Protein AF-A0AAX3THX4-F1 (afdb_monomer)

pLDDT: mean 86.9, std 13.66, range [32.72, 98.38]

Structure (mmCIF, N/CA/C/O backbone):
data_AF-A0AAX3THX4-F1
#
_entry.id   AF-A0AAX3THX4-F1
#
loop_
_atom_site.group_PDB
_atom_site.id
_atom_site.type_symbol
_atom_site.label_atom_id
_atom_site.label_alt_id
_atom_site.label_comp_id
_atom_site.label_asym_id
_atom_site.label_entity_id
_atom_site.label_seq_id
_atom_site.pdbx_PDB_ins_code
_atom_site.Cartn_x
_atom_site.Cartn_y
_atom_site.Cartn_z
_atom_site.occupancy
_atom_site.B_iso_or_equiv
_atom_site.auth_seq_id
_atom_site.auth_comp_id
_atom_site.auth_asym_id
_atom_site.auth_atom_id
_atom_site.pdbx_PDB_model_num
ATOM 1 N N . MET A 1 1 ? -9.900 -9.008 3.687 1.00 95.25 1 MET A N 1
ATOM 2 C CA . MET A 1 1 ? -10.212 -7.744 4.383 1.00 95.25 1 MET A CA 1
ATOM 3 C C . MET A 1 1 ? -9.344 -6.648 3.800 1.00 95.25 1 MET A C 1
ATOM 5 O O . MET A 1 1 ? -8.194 -6.940 3.471 1.00 95.25 1 MET A O 1
ATOM 9 N N . LEU A 1 2 ? -9.888 -5.446 3.638 1.00 97.75 2 LEU A N 1
ATOM 10 C CA . LEU A 1 2 ? -9.215 -4.313 3.006 1.00 97.75 2 LEU A CA 1
ATOM 11 C C . LEU A 1 2 ? -9.415 -3.045 3.842 1.00 97.75 2 LEU A C 1
ATOM 13 O O . LEU A 1 2 ? -10.519 -2.805 4.324 1.00 97.75 2 LEU A O 1
ATOM 17 N N . VAL A 1 3 ? -8.349 -2.263 3.978 1.00 98.31 3 VAL A N 1
ATOM 18 C CA . VAL A 1 3 ? -8.349 -0.885 4.478 1.00 98.31 3 VAL A CA 1
ATOM 19 C C . VAL A 1 3 ? -7.595 -0.033 3.463 1.00 98.31 3 VAL A C 1
ATOM 21 O O . VAL A 1 3 ? -6.537 -0.450 2.983 1.00 98.31 3 VAL A O 1
ATOM 24 N N . VAL A 1 4 ? -8.138 1.134 3.129 1.00 98.38 4 VAL A N 1
ATOM 25 C CA . VAL A 1 4 ? -7.636 1.988 2.047 1.00 98.38 4 VAL A CA 1
ATOM 26 C C . VAL A 1 4 ? -7.264 3.365 2.565 1.00 98.38 4 VAL A C 1
ATOM 28 O O . VAL A 1 4 ? -8.021 3.996 3.299 1.00 98.38 4 VAL A O 1
ATOM 31 N N . SER A 1 5 ? -6.095 3.823 2.138 1.00 98.00 5 SER A N 1
ATOM 32 C CA . SER A 1 5 ? -5.580 5.172 2.301 1.00 98.00 5 SER A CA 1
ATOM 33 C C . SER A 1 5 ? -5.464 5.815 0.924 1.00 98.00 5 SER A C 1
ATOM 35 O O . SER A 1 5 ? -4.683 5.348 0.089 1.00 98.00 5 SER A O 1
ATOM 37 N N . GLU A 1 6 ? -6.230 6.871 0.680 1.00 96.19 6 GLU A N 1
ATOM 38 C CA . GLU A 1 6 ? -6.230 7.570 -0.600 1.00 96.19 6 GLU A CA 1
ATOM 39 C C . GLU A 1 6 ? -6.222 9.087 -0.326 1.00 96.19 6 GLU A C 1
ATOM 41 O O . GLU A 1 6 ? -7.127 9.642 0.290 1.00 96.19 6 GLU A O 1
ATOM 46 N N . ILE A 1 7 ? -5.121 9.754 -0.680 1.00 95.38 7 ILE A N 1
ATOM 47 C CA . ILE A 1 7 ? -4.855 11.154 -0.309 1.00 95.38 7 ILE A CA 1
ATOM 48 C C . ILE A 1 7 ? -5.344 12.158 -1.367 1.00 95.38 7 ILE A C 1
ATOM 50 O O . ILE A 1 7 ? -5.611 13.308 -1.015 1.00 95.38 7 ILE A O 1
ATOM 54 N N . LYS A 1 8 ? -5.472 11.759 -2.640 1.00 91.88 8 LYS A N 1
ATOM 55 C CA . LYS A 1 8 ? -5.811 12.651 -3.769 1.00 91.88 8 LYS A CA 1
ATOM 56 C C . LYS A 1 8 ? -7.320 12.817 -3.986 1.00 91.88 8 LYS A C 1
ATOM 58 O O . LYS A 1 8 ? -7.736 13.811 -4.564 1.00 91.88 8 LYS A O 1
ATOM 63 N N . GLN A 1 9 ? -8.121 11.915 -3.438 1.00 89.25 9 GLN A N 1
ATOM 64 C CA . GLN A 1 9 ? -9.584 11.817 -3.492 1.00 89.25 9 GLN A CA 1
ATOM 65 C C . GLN A 1 9 ? -10.142 11.563 -4.893 1.00 89.25 9 GLN A C 1
ATOM 67 O O . GLN A 1 9 ? -11.142 12.159 -5.280 1.00 89.25 9 GLN A O 1
ATOM 72 N N . GLU A 1 10 ? -9.501 10.676 -5.656 1.00 88.12 10 GLU A N 1
ATOM 73 C CA . GLU A 1 10 ? -9.858 10.432 -7.062 1.00 88.12 10 GLU A CA 1
ATOM 74 C C . GLU A 1 10 ? -10.422 9.019 -7.287 1.00 88.12 10 GLU A C 1
ATOM 76 O O . GLU A 1 10 ? -11.544 8.867 -7.769 1.00 88.12 10 GLU A O 1
ATOM 81 N N . ASP A 1 11 ? -9.684 7.978 -6.889 1.00 87.75 11 ASP A N 1
ATOM 82 C CA . ASP A 1 11 ? -9.959 6.600 -7.332 1.00 87.75 11 ASP A CA 1
ATOM 83 C C . ASP A 1 11 ? -10.951 5.815 -6.450 1.00 87.75 11 ASP A C 1
ATOM 85 O O . ASP A 1 11 ? -11.475 4.785 -6.873 1.00 87.75 11 ASP A O 1
ATOM 89 N N . TRP A 1 12 ? -11.221 6.278 -5.224 1.00 94.75 12 TRP A N 1
ATOM 90 C CA . TRP A 1 12 ? -11.967 5.515 -4.205 1.00 94.75 12 TRP A CA 1
ATOM 91 C C . TRP A 1 12 ? -13.286 6.161 -3.753 1.00 94.75 12 TRP A C 1
ATOM 93 O O . TRP A 1 12 ? -13.906 5.685 -2.800 1.00 94.75 12 TRP A O 1
ATOM 103 N N . LEU A 1 13 ? -13.743 7.208 -4.448 1.00 92.50 13 LEU A N 1
ATOM 104 C CA . LEU A 1 13 ? -14.951 7.971 -4.096 1.00 92.50 13 LEU A CA 1
ATOM 105 C C . LEU A 1 13 ? -16.218 7.109 -4.028 1.00 92.50 13 LEU A C 1
ATOM 107 O O . LEU A 1 13 ? -17.053 7.304 -3.155 1.00 92.50 13 LEU A O 1
ATOM 111 N N . GLU A 1 14 ? -16.349 6.095 -4.887 1.00 93.62 14 GLU A N 1
ATOM 112 C CA . GLU A 1 14 ? -17.513 5.193 -4.872 1.00 93.62 14 GLU A CA 1
ATOM 113 C C . GLU A 1 14 ? -17.648 4.364 -3.577 1.00 93.62 14 GLU A C 1
ATOM 115 O O . GLU A 1 14 ? -18.674 3.720 -3.348 1.00 93.62 14 GLU A O 1
ATOM 120 N N . PHE A 1 15 ? -16.602 4.348 -2.745 1.00 95.50 15 PHE A N 1
ATOM 121 C CA . PHE A 1 15 ? -16.548 3.639 -1.473 1.00 95.50 15 PHE A CA 1
ATOM 122 C C . PHE A 1 15 ? -16.423 4.591 -0.276 1.00 95.50 15 PHE A C 1
ATOM 124 O O . PHE A 1 15 ? -16.075 4.122 0.807 1.00 95.50 15 PHE A O 1
ATOM 131 N N . GLU A 1 16 ? -16.690 5.891 -0.437 1.00 94.19 16 GLU A N 1
ATOM 132 C CA . GLU A 1 16 ? -16.520 6.890 0.631 1.00 94.19 16 GLU A CA 1
ATOM 133 C C . GLU A 1 16 ? -17.358 6.600 1.889 1.00 94.19 16 GLU A C 1
ATOM 135 O O . GLU A 1 16 ? -16.926 6.897 3.000 1.00 94.19 16 GLU A O 1
ATOM 140 N N . ASP A 1 17 ? -18.502 5.926 1.731 1.00 93.88 17 ASP A N 1
ATOM 141 C CA . ASP A 1 17 ? -19.364 5.492 2.839 1.00 93.88 17 ASP A CA 1
ATOM 142 C C . ASP A 1 17 ? -18.766 4.338 3.667 1.00 93.88 17 ASP A C 1
ATOM 144 O O . ASP A 1 17 ? -19.274 3.984 4.736 1.00 93.88 17 ASP A O 1
ATOM 148 N N . SER A 1 18 ? -17.711 3.684 3.174 1.00 95.88 18 SER A N 1
ATOM 149 C CA . SER A 1 18 ? -17.065 2.585 3.885 1.00 95.88 18 SER A CA 1
ATOM 150 C C . SER A 1 18 ? -16.231 3.124 5.051 1.00 95.88 18 SER A C 1
ATOM 152 O O . SER A 1 18 ? -15.303 3.899 4.825 1.00 95.88 18 SER A O 1
ATOM 154 N N . PRO A 1 19 ? -16.404 2.608 6.284 1.00 95.50 19 PRO A N 1
ATOM 155 C CA . PRO A 1 19 ? -15.576 3.010 7.427 1.00 95.50 19 PRO A CA 1
ATOM 156 C C . PRO A 1 19 ? -14.101 2.591 7.286 1.00 95.50 19 PRO A C 1
ATOM 158 O O . PRO A 1 19 ? -13.266 2.954 8.110 1.00 95.50 19 PRO A O 1
ATOM 161 N N . ASN A 1 20 ? -13.785 1.802 6.256 1.00 97.44 20 ASN A N 1
ATOM 162 C CA . ASN A 1 20 ? -12.455 1.275 5.971 1.00 97.44 20 ASN A CA 1
ATOM 163 C C . ASN A 1 20 ? -11.767 1.993 4.796 1.00 97.44 20 ASN A C 1
ATOM 165 O O . ASN A 1 20 ? -10.692 1.560 4.376 1.00 97.44 20 ASN A O 1
ATOM 169 N N . VAL A 1 21 ? -12.377 3.052 4.252 1.00 97.88 21 VAL A N 1
ATOM 170 C CA . VAL A 1 21 ? -11.804 3.903 3.201 1.00 97.88 21 VAL A CA 1
ATOM 171 C C . VAL A 1 21 ? -11.562 5.291 3.780 1.00 97.88 21 VAL A C 1
ATOM 173 O O . VAL A 1 21 ? -12.478 5.946 4.263 1.00 97.88 21 VAL A O 1
ATOM 176 N N . PHE A 1 22 ? -10.308 5.732 3.755 1.00 97.94 22 PHE A N 1
ATOM 177 C CA . PHE A 1 22 ? -9.898 7.006 4.330 1.00 97.94 22 PHE A CA 1
ATOM 178 C C . PHE A 1 22 ? -9.392 7.933 3.236 1.00 97.94 22 PHE A C 1
ATOM 180 O O . PHE A 1 22 ? -8.339 7.685 2.645 1.00 97.94 22 PHE A O 1
ATOM 187 N N . LEU A 1 23 ? -10.150 9.005 3.013 1.00 97.06 23 LEU A N 1
ATOM 188 C CA . LEU A 1 23 ? -9.938 9.957 1.932 1.00 97.06 23 LEU A CA 1
ATOM 189 C C . LEU A 1 23 ? -9.260 11.245 2.424 1.00 97.06 23 LEU A C 1
ATOM 191 O O . LEU A 1 23 ? -9.517 11.733 3.533 1.00 97.06 23 LEU A O 1
ATOM 195 N N . GLY A 1 24 ? -8.397 11.817 1.587 1.00 96.06 24 GLY A N 1
ATOM 196 C CA . GLY A 1 24 ? -7.823 13.144 1.788 1.00 96.06 24 GLY A CA 1
ATOM 197 C C . GLY A 1 24 ? -7.025 13.272 3.080 1.00 96.06 24 GLY A C 1
ATOM 198 O O . GLY A 1 24 ? -6.225 12.410 3.436 1.00 96.06 24 GLY A O 1
ATOM 199 N N . TRP A 1 25 ? -7.273 14.343 3.837 1.00 94.62 25 TRP A N 1
ATOM 200 C CA . TRP A 1 25 ? -6.576 14.605 5.103 1.00 94.62 25 TRP A CA 1
ATOM 201 C C . TRP A 1 25 ? -6.737 13.474 6.133 1.00 94.62 25 TRP A C 1
ATOM 203 O O . TRP A 1 25 ? -5.910 13.352 7.038 1.00 94.62 25 TRP A O 1
ATOM 213 N N . GLN A 1 26 ? -7.758 12.619 5.997 1.00 96.25 26 GLN A N 1
ATOM 214 C CA . GLN A 1 26 ? -7.975 11.460 6.864 1.00 96.25 26 GLN A CA 1
ATOM 215 C C . GLN A 1 26 ? -7.200 10.213 6.433 1.00 96.25 26 GLN A C 1
ATOM 217 O O . GLN A 1 26 ? -7.152 9.261 7.207 1.00 96.25 26 GLN A O 1
ATOM 222 N N . ALA A 1 27 ? -6.560 10.203 5.262 1.00 97.56 27 ALA A N 1
ATOM 223 C CA . ALA A 1 27 ? -5.886 9.033 4.695 1.00 97.56 27 ALA A CA 1
ATOM 224 C C . ALA A 1 27 ? -4.879 8.372 5.657 1.00 97.56 27 ALA A C 1
ATOM 226 O O . ALA A 1 27 ? -4.720 7.151 5.654 1.00 97.56 27 ALA A O 1
ATOM 227 N N . HIS A 1 28 ? -4.248 9.142 6.550 1.00 97.12 28 HIS A N 1
ATOM 228 C CA . HIS A 1 28 ? -3.338 8.617 7.573 1.00 97.12 28 HIS A CA 1
ATOM 229 C C . HIS A 1 28 ? -4.014 7.674 8.587 1.00 97.12 28 HIS A C 1
ATOM 231 O O . HIS A 1 28 ? -3.349 6.785 9.123 1.00 97.12 28 HIS A O 1
ATOM 237 N N . LYS A 1 29 ? -5.323 7.812 8.834 1.00 98.00 29 LYS A N 1
ATOM 238 C CA . LYS A 1 29 ? -6.079 6.967 9.774 1.00 98.00 29 LYS A CA 1
ATOM 239 C C . LYS A 1 29 ? -6.117 5.498 9.349 1.00 98.00 29 LYS A C 1
ATOM 241 O O . LYS A 1 29 ? -6.172 4.626 10.208 1.00 98.00 29 LYS A O 1
ATOM 246 N N . ALA A 1 30 ? -5.989 5.202 8.055 1.00 98.31 30 ALA A N 1
ATOM 247 C CA . ALA A 1 30 ? -5.841 3.835 7.553 1.00 98.31 30 ALA A CA 1
ATOM 248 C C . ALA A 1 30 ? -4.628 3.108 8.170 1.00 98.31 30 ALA A C 1
ATOM 250 O O . ALA A 1 30 ? -4.699 1.919 8.502 1.00 98.31 30 ALA A O 1
ATOM 251 N N . ILE A 1 31 ? -3.516 3.833 8.359 1.00 98.25 31 ILE A N 1
ATOM 252 C CA . ILE A 1 31 ? -2.299 3.318 9.002 1.00 98.25 31 ILE A CA 1
ATOM 253 C C . ILE A 1 31 ? -2.558 3.093 10.492 1.00 98.25 31 ILE A C 1
ATOM 255 O O . ILE A 1 31 ? -2.184 2.045 11.014 1.00 98.25 31 ILE A O 1
ATOM 259 N N . GLU A 1 32 ? -3.217 4.038 11.167 1.00 98.19 32 GLU A N 1
ATOM 260 C CA . GLU A 1 32 ? -3.556 3.917 12.591 1.00 98.19 32 GLU A CA 1
ATOM 261 C C . GLU A 1 32 ? -4.468 2.711 12.850 1.00 98.19 32 GLU A C 1
ATOM 263 O O . GLU A 1 32 ? -4.154 1.870 13.690 1.00 98.19 32 GLU A O 1
ATOM 268 N N . LEU A 1 33 ? -5.537 2.568 12.064 1.00 97.81 33 LEU A N 1
ATOM 269 C CA . LEU A 1 33 ? -6.486 1.458 12.141 1.00 97.81 33 LEU A CA 1
ATOM 270 C C . LEU A 1 33 ? -5.791 0.104 11.952 1.00 97.81 33 LEU A C 1
ATOM 272 O O . LEU A 1 33 ? -5.958 -0.821 12.749 1.00 97.81 33 LEU A O 1
ATOM 276 N N . THR A 1 34 ? -4.951 0.003 10.920 1.00 98.06 34 THR A N 1
ATOM 277 C CA . THR A 1 34 ? -4.197 -1.222 10.623 1.00 98.06 34 THR A CA 1
ATOM 278 C C . THR A 1 34 ? -3.183 -1.538 11.721 1.00 98.06 34 THR A C 1
ATOM 280 O O . THR A 1 34 ? -3.011 -2.701 12.095 1.00 98.06 34 THR A O 1
ATOM 283 N N . TYR A 1 35 ? -2.508 -0.519 12.256 1.00 97.81 35 TYR A N 1
ATOM 284 C CA . TYR A 1 35 ? -1.563 -0.677 13.357 1.00 97.81 35 TYR A CA 1
ATOM 285 C C . TYR A 1 35 ? -2.268 -1.164 14.626 1.00 97.81 35 TYR A C 1
ATOM 287 O O . TYR A 1 35 ? -1.789 -2.096 15.271 1.00 97.81 35 TYR A O 1
ATOM 295 N N . ASN A 1 36 ? -3.430 -0.604 14.956 1.00 96.12 36 ASN A N 1
ATOM 296 C CA . ASN A 1 36 ? -4.210 -1.023 16.117 1.00 96.12 36 ASN A CA 1
ATOM 297 C C . ASN A 1 36 ? -4.669 -2.483 15.984 1.00 96.12 36 ASN A C 1
ATOM 299 O O . ASN A 1 36 ? -4.500 -3.261 16.921 1.00 96.12 36 ASN A O 1
ATOM 303 N N . GLU A 1 37 ? -5.132 -2.912 14.805 1.00 95.62 37 GLU A N 1
ATOM 304 C CA . GLU A 1 37 ? -5.434 -4.331 14.546 1.00 95.62 37 GLU A CA 1
ATOM 305 C C . GLU A 1 37 ? -4.190 -5.222 14.692 1.00 95.62 37 GLU A C 1
ATOM 307 O O . GLU A 1 37 ? -4.275 -6.344 15.198 1.00 95.62 37 GLU A O 1
ATOM 312 N N . MET A 1 38 ? -3.018 -4.743 14.270 1.00 95.62 38 MET A N 1
ATOM 313 C CA . MET A 1 38 ? -1.757 -5.467 14.435 1.00 95.62 38 MET A CA 1
ATOM 314 C C . MET A 1 38 ? -1.410 -5.684 15.913 1.00 95.62 38 MET A C 1
ATOM 316 O O . MET A 1 38 ? -1.031 -6.798 16.289 1.00 95.62 38 MET A O 1
ATOM 320 N N . MET A 1 39 ? -1.554 -4.647 16.741 1.00 95.50 39 MET A N 1
ATOM 321 C CA . MET A 1 39 ? -1.332 -4.722 18.189 1.00 95.50 39 MET A CA 1
ATOM 322 C C . MET A 1 39 ? -2.374 -5.626 18.852 1.00 95.50 39 MET A C 1
ATOM 324 O O . MET A 1 39 ? -2.017 -6.536 19.599 1.00 95.50 39 MET A O 1
ATOM 328 N N . TYR A 1 40 ? -3.642 -5.503 18.463 1.00 93.81 40 TYR A N 1
ATOM 329 C CA . TYR A 1 40 ? -4.709 -6.366 18.960 1.00 93.81 40 TYR A CA 1
ATOM 330 C C . TYR A 1 40 ? -4.448 -7.852 18.663 1.00 93.81 40 TYR A C 1
ATOM 332 O O . TYR A 1 40 ? -4.586 -8.699 19.541 1.00 93.81 40 TYR A O 1
ATOM 340 N N . ARG A 1 41 ? -3.981 -8.203 17.455 1.00 93.94 41 ARG A N 1
ATOM 341 C CA . ARG A 1 41 ? -3.579 -9.587 17.106 1.00 93.94 41 ARG A CA 1
ATOM 342 C C . ARG A 1 41 ? -2.340 -10.082 17.853 1.00 93.94 41 ARG A C 1
ATOM 344 O O . ARG A 1 41 ? -2.109 -11.294 17.911 1.00 93.94 41 ARG A O 1
ATOM 351 N N . GLN A 1 42 ? -1.495 -9.170 18.329 1.00 92.12 42 GLN A N 1
ATOM 352 C CA . GLN A 1 42 ? -0.323 -9.502 19.134 1.00 92.12 42 GLN A CA 1
ATOM 353 C C . GLN A 1 42 ? -0.727 -9.856 20.565 1.00 92.12 42 GLN A C 1
ATOM 355 O O . GLN A 1 42 ? -0.243 -10.855 21.097 1.00 92.12 42 GLN A O 1
ATOM 360 N N . GLU A 1 43 ? -1.605 -9.056 21.158 1.00 92.94 43 GLU A N 1
ATOM 361 C CA . GLU A 1 43 ? -2.091 -9.233 22.528 1.00 92.94 43 GLU A CA 1
ATOM 362 C C . GLU A 1 43 ? -3.099 -10.383 22.617 1.00 92.94 43 GLU A C 1
ATOM 364 O O . GLU A 1 43 ? -3.024 -11.226 23.512 1.00 92.94 43 GLU A O 1
ATOM 369 N N . ASN A 1 44 ? -3.989 -10.489 21.631 1.00 90.62 44 ASN A N 1
ATOM 370 C CA . ASN A 1 44 ? -5.019 -11.510 21.577 1.00 90.62 44 ASN A CA 1
ATOM 371 C C . ASN A 1 44 ? -4.621 -12.675 20.655 1.00 90.62 44 ASN A C 1
ATOM 373 O O . ASN A 1 44 ? -4.895 -12.683 19.451 1.00 90.62 44 ASN A O 1
ATOM 377 N N . LYS A 1 45 ? -4.023 -13.718 21.240 1.00 85.19 45 LYS A N 1
ATOM 378 C CA . LYS A 1 45 ? -3.616 -14.934 20.510 1.00 85.19 45 LYS A CA 1
ATOM 379 C C . LYS A 1 45 ? -4.788 -15.756 19.955 1.00 85.19 45 LYS A C 1
ATOM 381 O O . LYS A 1 45 ? -4.558 -16.565 19.058 1.00 85.19 45 LYS A O 1
ATOM 386 N N . THR A 1 46 ? -6.013 -15.572 20.454 1.00 86.62 46 THR A N 1
ATOM 387 C CA . THR A 1 46 ? -7.206 -16.294 19.970 1.00 86.62 46 THR A CA 1
ATOM 388 C C . THR A 1 46 ? -7.913 -15.557 18.831 1.00 86.62 46 THR A C 1
ATOM 390 O O . THR A 1 46 ? -8.746 -16.145 18.136 1.00 86.62 46 THR A O 1
ATOM 393 N N . ARG A 1 47 ? -7.550 -14.291 18.568 1.00 85.25 47 ARG A N 1
ATOM 394 C CA . ARG A 1 47 ? -8.059 -13.528 17.425 1.00 85.25 47 ARG A CA 1
ATOM 395 C C . ARG A 1 47 ? -7.696 -14.237 16.121 1.00 85.25 47 ARG A C 1
ATOM 397 O O . ARG A 1 47 ? -6.526 -14.373 15.760 1.00 85.25 47 ARG A O 1
ATOM 404 N N . LYS A 1 48 ? -8.724 -14.642 15.367 1.00 82.75 48 LYS A N 1
ATOM 405 C CA . LYS A 1 48 ? -8.560 -15.219 14.029 1.00 82.75 48 LYS A CA 1
ATOM 406 C C . LYS A 1 48 ? -7.773 -14.259 13.133 1.00 82.75 48 LYS A C 1
ATOM 408 O O . LYS A 1 48 ? -8.203 -13.136 12.874 1.00 82.75 48 LYS A O 1
ATOM 413 N N . ARG A 1 49 ? -6.644 -14.733 12.606 1.00 86.25 49 ARG A N 1
ATOM 414 C CA . ARG A 1 49 ? -5.764 -13.973 11.707 1.00 86.25 49 ARG A CA 1
ATOM 415 C C . ARG A 1 49 ? -6.244 -14.054 10.261 1.00 86.25 49 ARG A C 1
ATOM 417 O O . ARG A 1 49 ? -5.600 -14.647 9.401 1.00 86.25 49 ARG A O 1
ATOM 424 N N . THR A 1 50 ? -7.409 -13.474 9.991 1.00 90.56 50 THR A N 1
ATOM 425 C CA . THR A 1 50 ? -7.874 -13.301 8.610 1.00 90.56 50 THR A CA 1
ATOM 426 C C . THR A 1 50 ? -6.964 -12.284 7.900 1.00 90.56 50 THR A C 1
ATOM 428 O O . THR A 1 50 ? -6.682 -11.231 8.484 1.00 90.56 50 THR A O 1
ATOM 431 N N . PRO A 1 51 ? -6.511 -12.549 6.658 1.00 95.62 51 PRO A N 1
ATOM 432 C CA . PRO A 1 51 ? -5.683 -11.611 5.908 1.00 95.62 51 PRO A CA 1
ATOM 433 C C . PRO A 1 51 ? -6.314 -10.219 5.800 1.00 95.62 51 PRO A C 1
ATOM 435 O O . PRO A 1 51 ? -7.431 -10.067 5.285 1.00 95.62 51 PRO A O 1
ATOM 438 N N . LEU A 1 52 ? -5.582 -9.219 6.292 1.00 97.38 52 LEU A N 1
ATOM 439 C CA . LEU A 1 52 ? -5.890 -7.799 6.147 1.00 97.38 52 LEU A CA 1
ATOM 440 C C . LEU A 1 52 ? -4.872 -7.164 5.203 1.00 97.38 52 LEU A C 1
ATOM 442 O O . LEU A 1 52 ? -3.669 -7.342 5.392 1.00 97.38 52 LEU A O 1
ATOM 446 N N . ILE A 1 53 ? -5.363 -6.441 4.204 1.00 98.06 53 ILE A N 1
ATOM 447 C CA . ILE A 1 53 ? -4.546 -5.671 3.272 1.00 98.06 53 ILE A CA 1
ATOM 448 C C . ILE A 1 53 ? -4.727 -4.192 3.604 1.00 98.06 53 ILE A C 1
ATOM 450 O O . ILE A 1 53 ? -5.855 -3.706 3.605 1.00 98.06 53 ILE A O 1
ATOM 454 N N . LEU A 1 54 ? -3.621 -3.504 3.873 1.00 98.38 54 LEU A N 1
ATOM 455 C CA . LEU A 1 54 ? -3.540 -2.049 3.873 1.00 98.38 54 LEU A CA 1
ATOM 456 C C . LEU A 1 54 ? -3.072 -1.598 2.491 1.00 98.38 54 LEU A C 1
ATOM 458 O O . LEU A 1 54 ? -1.943 -1.896 2.096 1.00 98.38 54 LEU A O 1
ATOM 462 N N . LEU A 1 55 ? -3.937 -0.898 1.769 1.00 97.94 55 LEU A N 1
ATOM 463 C CA . LEU A 1 55 ? -3.612 -0.251 0.504 1.00 97.94 55 LEU A CA 1
ATOM 464 C C . LEU A 1 55 ? -3.364 1.238 0.744 1.00 97.94 55 LEU A C 1
ATOM 466 O O . LEU A 1 55 ? -4.189 1.900 1.369 1.00 97.94 55 LEU A O 1
ATOM 470 N N . ILE A 1 56 ? -2.241 1.753 0.249 1.00 96.31 56 ILE A N 1
ATOM 471 C CA . ILE A 1 56 ? -1.932 3.186 0.241 1.00 96.31 56 ILE A CA 1
ATOM 472 C C . ILE A 1 56 ? -1.672 3.602 -1.205 1.00 96.31 56 ILE A C 1
ATOM 474 O O . ILE A 1 56 ? -0.641 3.221 -1.756 1.00 96.31 56 ILE A O 1
ATOM 478 N N . GLU A 1 57 ? -2.602 4.351 -1.802 1.00 94.19 57 GLU A N 1
ATOM 479 C CA . GLU A 1 57 ? -2.588 4.711 -3.236 1.00 94.19 57 GLU A CA 1
ATOM 480 C C . GLU A 1 57 ? -1.472 5.694 -3.612 1.00 94.19 57 GLU A C 1
ATOM 4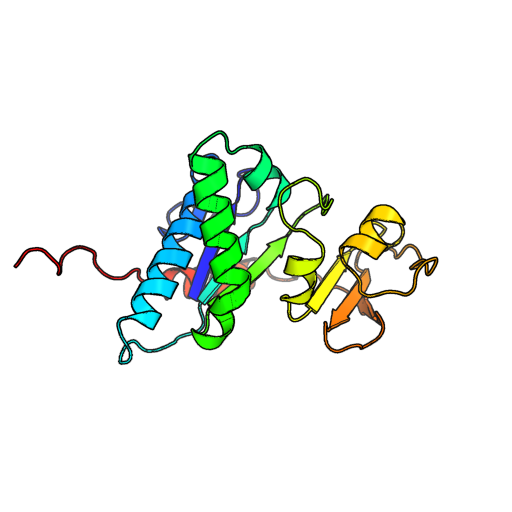82 O O . GLU A 1 57 ? -0.917 5.647 -4.706 1.00 94.19 57 GLU A O 1
ATOM 487 N N . GLU A 1 58 ? -1.090 6.581 -2.695 1.00 91.62 58 GLU A N 1
ATOM 488 C CA . GLU A 1 58 ? 0.065 7.450 -2.904 1.00 91.62 58 GLU A CA 1
ATOM 489 C C . GLU A 1 58 ? 0.775 7.710 -1.576 1.00 91.62 58 GLU A C 1
ATOM 491 O O . GLU A 1 58 ? 0.470 8.653 -0.838 1.00 91.62 58 GLU A O 1
ATOM 496 N N . VAL A 1 59 ? 1.727 6.834 -1.248 1.00 90.69 59 VAL A N 1
ATOM 497 C CA . VAL A 1 59 ? 2.421 6.884 0.045 1.00 90.69 59 VAL A CA 1
ATOM 498 C C . VAL A 1 59 ? 3.334 8.103 0.177 1.00 90.69 59 VAL A C 1
ATOM 500 O O . VAL A 1 59 ? 3.408 8.677 1.262 1.00 90.69 59 VAL A O 1
ATOM 503 N N . THR A 1 60 ? 3.983 8.543 -0.904 1.00 87.06 60 THR A N 1
ATOM 504 C CA . THR A 1 60 ? 4.910 9.685 -0.870 1.00 87.06 60 THR A CA 1
ATOM 505 C C . THR A 1 60 ? 4.162 10.983 -0.573 1.00 87.06 60 THR A C 1
ATOM 507 O O . THR A 1 60 ? 4.526 11.711 0.349 1.00 87.06 60 THR A O 1
ATOM 510 N N . VAL A 1 61 ? 3.049 11.239 -1.271 1.00 89.94 61 VAL A N 1
ATOM 511 C CA . VAL A 1 61 ? 2.218 12.430 -1.016 1.00 89.94 61 VAL A CA 1
ATOM 512 C C . VAL A 1 61 ? 1.619 12.388 0.389 1.00 89.94 61 VAL A C 1
ATOM 514 O O . VAL A 1 61 ? 1.652 13.403 1.082 1.00 89.94 61 VAL A O 1
ATOM 517 N N . LEU A 1 62 ? 1.154 11.222 0.852 1.00 92.75 62 LEU A N 1
ATOM 518 C CA . LEU A 1 62 ? 0.656 11.067 2.220 1.00 92.75 62 LEU A CA 1
ATOM 519 C C . LEU A 1 62 ? 1.726 11.394 3.273 1.00 92.75 62 LEU A C 1
ATOM 521 O O . LEU A 1 62 ? 1.442 12.091 4.242 1.00 92.75 62 LEU A O 1
ATOM 525 N N . MET A 1 63 ? 2.955 10.889 3.127 1.00 91.06 63 MET A N 1
ATOM 526 C CA . MET A 1 63 ? 4.021 11.161 4.103 1.00 91.06 63 MET A CA 1
ATOM 527 C C . MET A 1 63 ? 4.461 12.628 4.086 1.00 91.06 63 MET A C 1
ATOM 529 O O . MET A 1 63 ? 4.820 13.177 5.134 1.00 91.06 63 MET A O 1
ATOM 533 N N . SER A 1 64 ? 4.429 13.262 2.916 1.00 89.25 64 SER A N 1
ATOM 534 C CA . SER A 1 64 ? 4.790 14.669 2.738 1.00 89.25 64 SER A CA 1
ATOM 535 C C . SER A 1 64 ? 3.704 15.633 3.210 1.00 89.25 64 SER A C 1
ATOM 537 O O . SER A 1 64 ? 4.040 16.732 3.639 1.00 89.25 64 SER A O 1
ATOM 539 N N . SER A 1 65 ? 2.432 15.222 3.227 1.00 91.56 65 SER A N 1
ATOM 540 C CA . SER A 1 65 ? 1.330 16.034 3.763 1.00 91.56 65 SER A CA 1
ATOM 541 C C . SER A 1 65 ? 1.253 16.048 5.295 1.00 91.56 65 SER A C 1
ATOM 543 O O . SER A 1 65 ? 0.431 16.763 5.861 1.00 91.56 65 SER A O 1
ATOM 545 N N . LEU A 1 66 ? 2.039 15.212 5.981 1.00 92.81 66 LEU A N 1
ATOM 546 C CA . LEU A 1 66 ? 2.060 15.121 7.441 1.00 92.81 66 LEU A CA 1
ATOM 547 C C . LEU A 1 66 ? 3.185 15.974 8.025 1.00 92.81 66 LEU A C 1
ATOM 549 O O . LEU A 1 66 ? 4.297 16.000 7.503 1.00 92.81 66 LEU A O 1
ATOM 553 N N . GLU A 1 67 ? 2.938 16.571 9.192 1.00 92.31 67 GLU A N 1
ATOM 554 C CA . GLU A 1 67 ? 3.902 17.449 9.859 1.00 92.31 67 GLU A CA 1
ATOM 555 C C . GLU A 1 67 ? 4.151 17.065 11.328 1.00 92.31 67 GLU A C 1
ATOM 557 O O . GLU A 1 67 ? 3.377 16.350 11.978 1.00 92.31 67 GLU A O 1
ATOM 562 N N . GLY A 1 68 ? 5.286 17.527 11.858 1.00 93.38 68 GLY A N 1
ATOM 563 C CA . GLY A 1 68 ? 5.632 17.459 13.278 1.00 93.38 68 GLY A CA 1
ATOM 564 C C . GLY A 1 68 ? 5.488 16.074 13.926 1.00 93.38 68 GLY A C 1
ATOM 565 O O . GLY A 1 68 ? 5.971 15.049 13.429 1.00 93.38 68 GLY A O 1
ATOM 566 N N . LYS A 1 69 ? 4.828 16.048 15.093 1.00 94.06 69 LYS A N 1
ATOM 567 C CA . LYS A 1 69 ? 4.628 14.822 15.887 1.00 94.06 69 LYS A CA 1
ATOM 568 C C . LYS A 1 69 ? 3.759 13.790 15.163 1.00 94.06 69 LYS A C 1
ATOM 570 O O . LYS A 1 69 ? 3.987 12.594 15.343 1.00 94.06 69 LYS A O 1
ATOM 575 N N . GLN A 1 70 ? 2.804 14.230 14.341 1.00 93.44 70 GLN A N 1
ATOM 576 C CA . GLN A 1 70 ? 1.920 13.332 13.599 1.00 93.44 70 GLN A CA 1
ATOM 577 C C . GLN A 1 70 ? 2.708 12.549 12.549 1.00 93.44 70 GLN A C 1
ATOM 579 O O . GLN A 1 70 ? 2.636 11.321 12.547 1.00 93.44 70 GLN A O 1
ATOM 584 N N . LYS A 1 71 ? 3.554 13.220 11.751 1.00 92.69 71 LYS A N 1
ATOM 585 C CA . LYS A 1 71 ? 4.451 12.553 10.789 1.00 92.69 71 LYS A CA 1
ATOM 586 C C . LYS A 1 71 ? 5.287 11.468 11.464 1.00 92.69 71 LYS A C 1
ATOM 588 O O . LYS A 1 71 ? 5.281 10.314 11.043 1.00 92.69 71 LYS A O 1
ATOM 593 N N . SER A 1 72 ? 5.924 11.815 12.583 1.00 92.19 72 SER A N 1
ATOM 594 C CA . SER A 1 72 ? 6.769 10.887 13.345 1.00 92.19 72 SER A CA 1
ATOM 595 C C . SER A 1 72 ? 5.994 9.677 13.884 1.00 92.19 72 SER A C 1
ATOM 597 O O . SER A 1 72 ? 6.511 8.559 13.885 1.00 92.19 72 SER A O 1
ATOM 599 N N . LYS A 1 73 ? 4.758 9.882 14.356 1.00 95.75 73 LYS A N 1
ATOM 600 C CA . LYS A 1 73 ? 3.870 8.813 14.838 1.00 95.75 73 LYS A CA 1
ATOM 601 C C . LYS A 1 73 ? 3.491 7.866 13.698 1.00 95.75 73 LYS A C 1
ATOM 603 O O . LYS A 1 73 ? 3.698 6.659 13.817 1.00 95.75 73 LYS A O 1
ATOM 608 N N . ILE A 1 74 ? 2.989 8.412 12.592 1.00 96.12 74 ILE A N 1
ATOM 609 C CA . ILE A 1 74 ? 2.504 7.635 11.447 1.00 96.12 74 ILE A CA 1
ATOM 610 C C . ILE A 1 74 ? 3.644 6.859 10.777 1.00 96.12 74 ILE A C 1
ATOM 612 O O . ILE A 1 74 ? 3.487 5.670 10.504 1.00 96.12 74 ILE A O 1
ATOM 616 N N . GLN A 1 75 ? 4.823 7.465 10.612 1.00 93.00 75 GLN A N 1
ATOM 617 C CA . GLN A 1 75 ? 6.002 6.772 10.079 1.00 93.00 75 GLN A CA 1
ATOM 618 C C . GLN A 1 75 ? 6.424 5.585 10.956 1.00 93.00 75 GLN A C 1
ATOM 620 O O . GLN A 1 75 ? 6.727 4.510 10.438 1.00 93.00 75 GLN A O 1
ATOM 625 N N . LYS A 1 76 ? 6.403 5.734 12.289 1.00 93.81 76 LYS A N 1
ATOM 626 C CA . LYS A 1 76 ? 6.698 4.625 13.215 1.00 93.81 76 LYS A CA 1
ATOM 627 C C . LYS A 1 76 ? 5.671 3.496 13.101 1.00 93.81 76 LYS A C 1
ATOM 629 O O . LYS A 1 76 ? 6.061 2.328 13.084 1.00 93.81 76 LYS A O 1
ATOM 634 N N . MET A 1 77 ? 4.385 3.831 13.000 1.00 97.00 77 MET A N 1
ATOM 635 C CA . MET A 1 77 ? 3.310 2.847 12.834 1.00 97.00 77 MET A CA 1
ATOM 636 C C . MET A 1 77 ? 3.451 2.080 11.516 1.00 97.00 77 MET A C 1
ATOM 638 O O . MET A 1 77 ? 3.484 0.848 11.530 1.00 97.00 77 MET A O 1
ATOM 642 N N . LEU A 1 78 ? 3.629 2.790 10.397 1.00 95.56 78 LEU A N 1
ATOM 643 C CA . LEU A 1 78 ? 3.825 2.182 9.080 1.00 95.56 78 LEU A CA 1
ATOM 644 C C . LEU A 1 78 ? 5.070 1.289 9.052 1.00 95.56 78 LEU A C 1
ATOM 646 O O . LEU A 1 78 ? 5.000 0.145 8.603 1.00 95.56 78 LEU A O 1
ATOM 650 N N . LYS A 1 79 ? 6.190 1.760 9.613 1.00 93.44 79 LYS A N 1
ATOM 651 C CA . LYS A 1 79 ? 7.418 0.966 9.750 1.00 93.44 79 LYS A CA 1
ATOM 652 C C . LYS A 1 79 ? 7.177 -0.338 10.516 1.00 93.44 79 LYS A C 1
ATOM 654 O O . LYS A 1 79 ? 7.658 -1.389 10.101 1.00 93.44 79 LYS A O 1
ATOM 659 N N . SER A 1 80 ? 6.418 -0.290 11.610 1.00 95.19 80 SER A N 1
ATOM 660 C CA . SER A 1 80 ? 6.085 -1.480 12.402 1.00 95.19 80 SER A CA 1
ATOM 661 C C . SER A 1 80 ? 5.211 -2.478 11.628 1.00 95.19 80 SER A C 1
ATOM 663 O O . SER A 1 80 ? 5.456 -3.688 11.687 1.00 95.19 80 SER A O 1
ATOM 665 N N . ILE A 1 81 ? 4.243 -1.977 10.846 1.00 96.44 81 ILE A N 1
ATOM 666 C CA . ILE A 1 81 ? 3.409 -2.796 9.950 1.00 96.44 81 ILE A CA 1
ATOM 667 C C . ILE A 1 81 ? 4.276 -3.498 8.903 1.00 96.44 81 ILE A C 1
ATOM 669 O O . ILE A 1 81 ? 4.159 -4.711 8.737 1.00 96.44 81 ILE A O 1
ATOM 673 N N . ILE A 1 82 ? 5.173 -2.767 8.236 1.00 94.12 82 ILE A N 1
ATOM 674 C CA . ILE A 1 82 ? 6.068 -3.322 7.209 1.00 94.12 82 ILE A CA 1
ATOM 675 C C . ILE A 1 82 ? 6.957 -4.426 7.800 1.00 94.12 82 ILE A C 1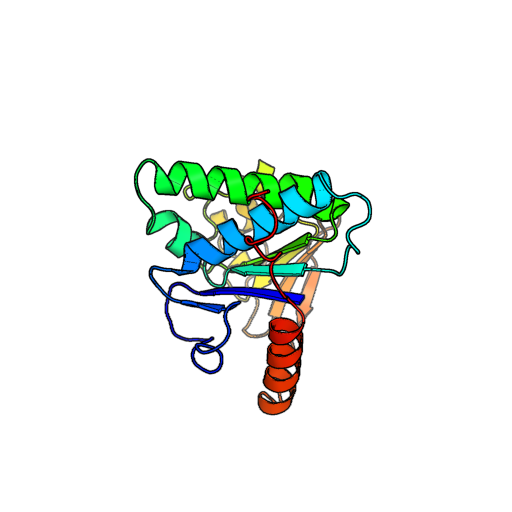
ATOM 677 O O . ILE A 1 82 ? 7.042 -5.517 7.244 1.00 94.12 82 ILE A O 1
ATOM 681 N N . LEU A 1 83 ? 7.577 -4.174 8.956 1.00 93.00 83 LEU A N 1
ATOM 682 C CA . LEU A 1 83 ? 8.533 -5.103 9.568 1.00 93.00 83 LEU A CA 1
ATOM 683 C C . LEU A 1 83 ? 7.884 -6.349 10.178 1.00 93.00 83 LEU A C 1
ATOM 685 O O . LEU A 1 83 ? 8.516 -7.400 10.260 1.00 93.00 83 LEU A O 1
ATOM 689 N N . SER A 1 84 ? 6.651 -6.241 10.678 1.00 93.44 84 SER A N 1
ATOM 690 C CA . SER A 1 84 ? 6.094 -7.267 11.567 1.00 93.44 84 SER A CA 1
ATOM 691 C C . SER A 1 84 ? 4.662 -7.700 11.239 1.00 93.44 84 SER A C 1
ATOM 693 O O . SER A 1 84 ? 4.152 -8.651 11.842 1.00 93.44 84 SER A O 1
ATOM 695 N N . GLY A 1 85 ? 4.019 -7.075 10.251 1.00 95.00 85 GLY A N 1
ATOM 696 C CA . GLY A 1 85 ? 2.641 -7.368 9.856 1.00 95.00 85 GLY A CA 1
ATOM 697 C C . GLY A 1 85 ? 2.453 -8.792 9.333 1.00 95.00 85 GLY A C 1
ATOM 698 O O . GLY A 1 85 ? 1.452 -9.440 9.653 1.00 95.00 85 GLY A O 1
ATOM 699 N N . ARG A 1 86 ? 3.446 -9.340 8.617 1.00 93.25 86 ARG A N 1
ATOM 700 C CA . ARG A 1 86 ? 3.361 -10.674 7.993 1.00 93.25 86 ARG A CA 1
ATOM 701 C C . ARG A 1 86 ? 3.035 -11.784 8.994 1.00 93.25 86 ARG A C 1
ATOM 703 O O . ARG A 1 86 ? 2.151 -12.597 8.731 1.00 93.25 86 ARG A O 1
ATOM 710 N N . SER A 1 87 ? 3.701 -11.817 10.151 1.00 92.25 87 SER A N 1
ATOM 711 C CA . SER A 1 87 ? 3.458 -12.844 11.183 1.00 92.25 87 SER A CA 1
ATOM 712 C C . SER A 1 87 ? 2.052 -12.756 11.790 1.00 92.25 87 SER A C 1
ATOM 714 O O . SER A 1 87 ? 1.559 -13.716 12.385 1.00 92.25 87 SER A O 1
ATOM 716 N N . ARG A 1 88 ? 1.380 -11.618 11.598 1.00 93.75 88 ARG A N 1
ATOM 717 C CA . ARG A 1 88 ? 0.023 -11.318 12.060 1.00 93.75 88 ARG A CA 1
ATOM 718 C C . ARG A 1 88 ? -0.997 -11.343 10.919 1.00 93.75 88 ARG A C 1
ATOM 720 O O . ARG A 1 88 ? -2.130 -10.931 11.135 1.00 93.75 88 ARG A O 1
ATOM 727 N N . SER A 1 89 ? -0.636 -11.838 9.731 1.00 95.62 89 SER A N 1
ATOM 728 C CA . SER A 1 89 ? -1.495 -11.868 8.532 1.00 95.62 89 SER A CA 1
ATOM 729 C C . SER A 1 89 ? -2.001 -10.481 8.116 1.00 95.62 89 SER A C 1
ATOM 731 O O . SER A 1 89 ? -3.169 -10.315 7.751 1.00 95.62 89 SER A O 1
ATOM 733 N N . ILE A 1 90 ? -1.122 -9.484 8.211 1.00 97.00 90 ILE A N 1
ATOM 734 C CA . ILE A 1 90 ? -1.320 -8.128 7.700 1.00 97.00 90 ILE A CA 1
ATOM 735 C C . ILE A 1 90 ? -0.312 -7.901 6.575 1.00 97.00 90 ILE A C 1
ATOM 737 O O . ILE A 1 90 ? 0.876 -8.191 6.730 1.00 97.00 90 ILE A O 1
ATOM 741 N N . PHE A 1 91 ? -0.798 -7.396 5.449 1.00 96.56 91 PHE A N 1
ATOM 742 C CA . PHE A 1 91 ? -0.025 -7.153 4.237 1.00 96.56 91 PHE A CA 1
ATOM 743 C C . PHE A 1 91 ? -0.212 -5.703 3.804 1.00 96.56 91 PHE A C 1
ATOM 745 O O . PHE A 1 91 ? -1.289 -5.140 3.991 1.00 9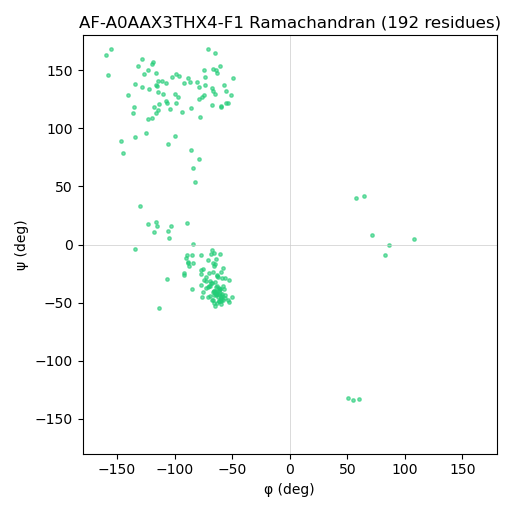6.56 91 PHE A O 1
ATOM 752 N N . CYS A 1 92 ? 0.820 -5.103 3.220 1.00 94.94 92 CYS A N 1
ATOM 753 C CA . CYS A 1 92 ? 0.754 -3.751 2.679 1.00 94.94 92 CYS A CA 1
ATOM 754 C C . CYS A 1 92 ? 0.933 -3.769 1.159 1.00 94.94 92 CYS A C 1
ATOM 756 O O . CYS A 1 92 ? 1.747 -4.522 0.625 1.00 94.94 92 CYS A O 1
ATOM 758 N N . CYS A 1 93 ? 0.162 -2.929 0.478 1.00 95.44 93 CYS A N 1
ATOM 759 C CA . CYS A 1 93 ? 0.346 -2.570 -0.917 1.00 95.44 93 CYS A CA 1
ATOM 760 C C . CYS A 1 93 ? 0.567 -1.060 -0.951 1.00 95.44 93 CYS A C 1
ATOM 762 O O . CYS A 1 93 ? -0.340 -0.296 -0.625 1.00 95.44 93 CYS A O 1
ATOM 764 N N . LEU A 1 94 ? 1.800 -0.649 -1.245 1.00 93.12 94 LEU A N 1
ATOM 765 C CA . LEU A 1 94 ? 2.173 0.757 -1.304 1.00 93.12 94 LEU A CA 1
ATOM 766 C C . LEU A 1 94 ? 2.344 1.149 -2.763 1.00 93.12 94 LEU A C 1
ATOM 768 O O . LEU A 1 94 ? 3.163 0.562 -3.473 1.00 93.12 94 LEU A O 1
ATOM 772 N N . VAL A 1 95 ? 1.569 2.134 -3.185 1.00 91.12 95 VAL A N 1
ATOM 773 C CA . VAL A 1 95 ? 1.612 2.705 -4.522 1.00 91.12 95 VAL A CA 1
ATOM 774 C C . VAL A 1 95 ? 2.244 4.090 -4.417 1.00 91.12 95 VAL A C 1
ATOM 776 O O . VAL A 1 95 ? 2.037 4.825 -3.447 1.00 91.12 95 VAL A O 1
ATOM 779 N N . SER A 1 96 ? 3.102 4.409 -5.383 1.00 86.50 96 SER A N 1
ATOM 780 C CA . SER A 1 96 ? 3.644 5.751 -5.543 1.00 86.50 96 SER A CA 1
ATOM 781 C C . SER A 1 96 ? 4.132 5.991 -6.960 1.00 86.50 96 SER A C 1
ATOM 783 O O . SER A 1 96 ? 4.675 5.093 -7.611 1.00 86.50 96 SER A O 1
ATOM 785 N N . GLN A 1 97 ? 3.977 7.232 -7.410 1.00 80.00 97 GLN A N 1
ATOM 786 C CA . GLN A 1 97 ? 4.558 7.733 -8.652 1.00 80.00 97 GLN A CA 1
ATOM 787 C C . GLN A 1 97 ? 6.009 8.208 -8.48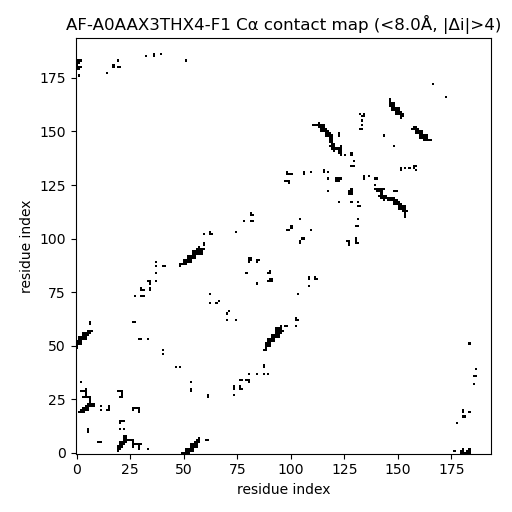6 1.00 80.00 97 GLN A C 1
ATOM 789 O O . GLN A 1 97 ? 6.713 8.355 -9.487 1.00 80.00 97 GLN A O 1
ATOM 794 N N . ASP A 1 98 ? 6.470 8.423 -7.251 1.00 71.50 98 ASP A N 1
ATOM 795 C CA . ASP A 1 98 ? 7.823 8.895 -6.961 1.00 71.50 98 ASP A CA 1
ATOM 796 C C . ASP A 1 98 ? 8.357 8.266 -5.666 1.00 71.50 98 ASP A C 1
ATOM 798 O O . ASP A 1 98 ? 8.344 8.849 -4.581 1.00 71.50 98 ASP A O 1
ATOM 802 N N . LEU A 1 99 ? 8.807 7.013 -5.776 1.00 65.56 99 LEU A N 1
ATOM 803 C CA . LEU A 1 99 ? 9.494 6.303 -4.695 1.00 65.56 99 LEU A CA 1
ATOM 804 C C . LEU A 1 99 ? 10.958 6.761 -4.626 1.00 65.56 99 LEU A C 1
ATOM 806 O O . LEU A 1 99 ? 11.892 6.048 -5.014 1.00 65.56 99 LEU A O 1
ATOM 810 N N . LEU A 1 100 ? 11.153 7.981 -4.129 1.00 56.81 100 LEU A N 1
ATOM 811 C CA . LEU A 1 100 ? 12.454 8.475 -3.696 1.00 56.81 100 LEU A CA 1
ATOM 812 C C . LEU A 1 100 ? 12.633 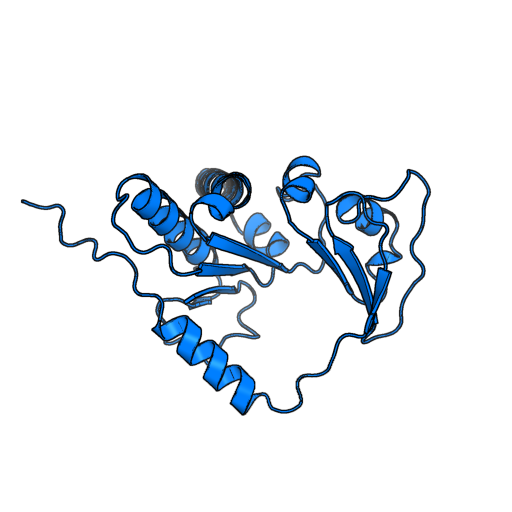8.191 -2.203 1.00 56.81 100 LEU A C 1
ATOM 814 O O . LEU A 1 100 ? 11.730 8.379 -1.392 1.00 56.81 100 LEU A O 1
ATOM 818 N N . ALA A 1 101 ? 13.841 7.771 -1.824 1.00 53.44 101 ALA A N 1
ATOM 819 C CA . ALA A 1 101 ? 14.196 7.413 -0.448 1.00 53.44 101 ALA A CA 1
ATOM 820 C C . ALA A 1 101 ? 14.035 8.561 0.578 1.00 53.44 101 ALA A C 1
ATOM 822 O O . ALA A 1 101 ? 14.189 8.333 1.777 1.00 53.44 101 ALA A O 1
ATOM 823 N N . GLN A 1 102 ? 13.755 9.791 0.129 1.00 53.56 102 GLN A N 1
ATOM 824 C CA . GLN A 1 102 ? 13.711 10.982 0.979 1.00 53.56 102 GLN A CA 1
ATOM 825 C C . GLN A 1 102 ? 12.447 11.071 1.854 1.00 53.56 102 GLN A C 1
ATOM 827 O O . GLN A 1 102 ? 12.506 11.686 2.916 1.00 53.56 102 GLN A O 1
ATOM 832 N N . ASP A 1 103 ? 11.358 10.377 1.500 1.00 54.50 103 ASP A N 1
ATOM 833 C CA . ASP A 1 103 ? 10.053 10.546 2.168 1.00 54.50 103 ASP A CA 1
ATOM 834 C C . ASP A 1 103 ? 9.671 9.427 3.157 1.00 54.50 103 ASP A C 1
ATOM 836 O O . ASP A 1 103 ? 8.537 9.345 3.634 1.00 54.50 103 ASP A O 1
ATOM 840 N N . GLY A 1 104 ? 10.641 8.603 3.569 1.00 52.41 104 GLY A N 1
ATOM 841 C CA . GLY A 1 104 ? 10.497 7.708 4.728 1.00 52.41 104 GLY A CA 1
ATOM 842 C C . GLY A 1 104 ? 10.351 6.2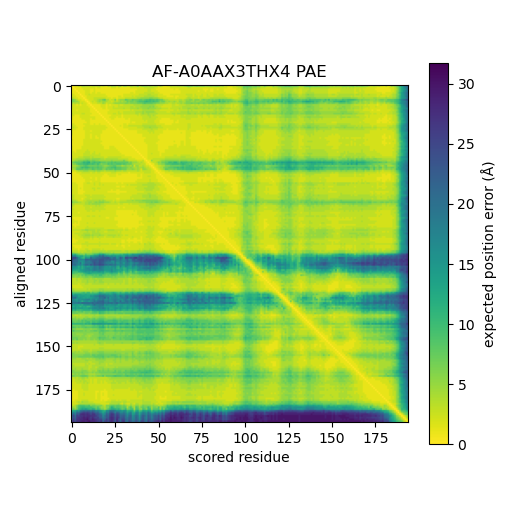16 4.424 1.00 52.41 104 GLY A C 1
ATOM 843 O O . GLY A 1 104 ? 10.200 5.431 5.361 1.00 52.41 104 GLY A O 1
ATOM 844 N N . ILE A 1 105 ? 10.458 5.806 3.158 1.00 61.06 105 ILE A N 1
ATOM 845 C CA . ILE A 1 105 ? 10.711 4.410 2.772 1.00 61.06 105 ILE A CA 1
ATOM 846 C C . ILE A 1 105 ? 12.168 4.332 2.318 1.00 61.06 105 ILE A C 1
ATOM 848 O O . ILE A 1 105 ? 12.490 4.522 1.148 1.00 61.06 105 ILE A O 1
ATOM 852 N N . ASP A 1 106 ? 13.067 4.123 3.275 1.00 64.56 106 ASP A N 1
ATOM 853 C CA . ASP A 1 106 ? 14.476 3.899 2.967 1.00 64.56 106 ASP A CA 1
ATOM 854 C C . ASP A 1 106 ? 14.695 2.515 2.319 1.00 64.56 106 ASP A C 1
ATOM 856 O O . ASP A 1 106 ? 13.826 1.634 2.312 1.00 64.56 106 ASP A O 1
ATOM 860 N N . THR A 1 107 ? 15.894 2.294 1.781 1.00 62.78 107 THR A N 1
ATOM 861 C CA . THR A 1 107 ? 16.284 1.026 1.145 1.00 62.78 107 THR A CA 1
ATOM 862 C C . THR A 1 107 ? 16.194 -0.171 2.103 1.00 62.78 107 THR A C 1
ATOM 864 O O . THR A 1 107 ? 16.023 -1.308 1.665 1.00 62.78 107 THR A O 1
ATOM 867 N N . ASN A 1 108 ? 16.272 0.058 3.420 1.00 68.56 108 ASN A N 1
ATOM 868 C CA . ASN A 1 108 ? 16.135 -1.004 4.417 1.00 68.56 108 ASN A CA 1
ATOM 869 C C . ASN A 1 108 ? 14.683 -1.474 4.539 1.00 68.56 108 ASN A C 1
ATOM 871 O O . ASN A 1 108 ? 14.443 -2.675 4.691 1.00 68.56 108 ASN A O 1
ATOM 875 N N . LEU A 1 109 ? 13.716 -0.558 4.438 1.00 75.69 109 LEU A N 1
ATOM 876 C CA . LEU A 1 109 ? 12.294 -0.892 4.401 1.00 75.69 109 LEU A CA 1
ATOM 877 C C . LEU A 1 109 ? 11.892 -1.566 3.091 1.00 75.69 109 LEU A C 1
ATOM 879 O O . LEU A 1 109 ? 11.109 -2.513 3.134 1.00 75.69 109 LEU A O 1
ATOM 883 N N . ARG A 1 110 ? 12.476 -1.165 1.955 1.00 79.00 110 ARG A N 1
ATOM 884 C CA . ARG A 1 110 ? 12.295 -1.848 0.658 1.00 79.00 110 ARG A CA 1
ATOM 885 C C . ARG A 1 110 ? 12.533 -3.359 0.768 1.00 79.00 110 ARG A C 1
ATOM 887 O O . ARG A 1 110 ? 11.729 -4.146 0.282 1.00 79.00 110 ARG A O 1
ATOM 894 N N . ASN A 1 111 ? 13.598 -3.770 1.456 1.00 82.00 111 ASN A N 1
ATOM 895 C CA . ASN A 1 111 ? 13.965 -5.186 1.605 1.00 82.00 111 ASN A CA 1
ATOM 896 C C . ASN A 1 111 ? 12.984 -6.009 2.459 1.00 82.00 111 ASN A C 1
ATOM 898 O O . ASN A 1 111 ? 13.116 -7.226 2.535 1.00 82.00 111 ASN A O 1
ATOM 902 N N . GLN A 1 112 ? 12.015 -5.368 3.115 1.00 88.00 112 GLN A N 1
ATOM 903 C CA . GLN A 1 112 ? 10.971 -6.050 3.885 1.00 88.00 112 GLN A CA 1
ATOM 904 C C . GLN A 1 112 ? 9.749 -6.405 3.029 1.00 88.00 112 GLN A C 1
ATOM 906 O O . GLN A 1 112 ? 8.913 -7.210 3.448 1.00 88.00 112 GLN A O 1
ATOM 911 N N . PHE A 1 113 ? 9.625 -5.822 1.833 1.00 89.25 113 PHE A N 1
ATOM 912 C CA . PHE A 1 113 ? 8.568 -6.177 0.894 1.00 89.25 113 PHE A CA 1
ATOM 913 C C . PHE A 1 113 ? 8.853 -7.536 0.269 1.00 89.25 113 PHE A C 1
ATOM 915 O O . PHE A 1 113 ? 9.994 -7.871 -0.014 1.00 89.25 113 PHE A O 1
ATOM 922 N N . GLY A 1 114 ? 7.803 -8.322 0.018 1.00 91.44 114 GLY A N 1
ATOM 923 C CA . GLY A 1 114 ? 7.952 -9.605 -0.676 1.00 91.44 114 GLY A CA 1
ATOM 924 C C . GLY A 1 114 ? 8.237 -9.449 -2.171 1.00 91.44 114 GLY A C 1
ATOM 925 O O . GLY A 1 114 ? 8.876 -10.313 -2.765 1.00 91.44 114 GLY A O 1
ATOM 926 N N . ALA A 1 115 ? 7.772 -8.355 -2.777 1.00 93.31 115 ALA A N 1
ATOM 927 C CA . ALA A 1 115 ? 7.970 -8.061 -4.187 1.00 93.31 115 ALA A CA 1
ATOM 928 C C . ALA A 1 115 ? 7.774 -6.571 -4.488 1.00 93.31 115 ALA A C 1
ATOM 930 O O . ALA A 1 115 ? 7.144 -5.853 -3.709 1.00 93.31 115 ALA A O 1
ATOM 931 N N . VAL A 1 116 ? 8.261 -6.140 -5.651 1.00 90.94 116 VAL A N 1
ATOM 932 C CA . VAL A 1 116 ? 8.063 -4.795 -6.209 1.00 90.94 116 VAL A CA 1
ATOM 933 C C . VAL A 1 116 ? 7.621 -4.870 -7.665 1.00 90.94 116 VAL A C 1
ATOM 935 O O . VAL A 1 116 ? 7.935 -5.824 -8.382 1.00 90.94 116 VAL A O 1
ATOM 938 N N . LEU A 1 117 ? 6.906 -3.837 -8.104 1.00 90.94 117 LEU A N 1
ATOM 939 C CA . LEU A 1 117 ? 6.456 -3.665 -9.479 1.00 90.94 117 LEU A CA 1
ATOM 940 C C . LEU A 1 117 ? 6.710 -2.220 -9.914 1.00 90.94 117 LEU A C 1
ATOM 942 O O . LEU A 1 117 ? 6.141 -1.292 -9.350 1.00 90.94 117 LEU A O 1
ATOM 946 N N . GLY A 1 118 ? 7.542 -2.037 -10.935 1.00 89.00 118 GLY A N 1
ATOM 947 C CA . GLY A 1 118 ? 7.769 -0.749 -11.588 1.00 89.00 118 GLY A CA 1
ATOM 948 C C . GLY A 1 118 ? 7.051 -0.707 -12.931 1.00 89.00 118 GLY A C 1
ATOM 949 O O . GLY A 1 118 ? 7.375 -1.488 -13.827 1.00 89.00 118 GLY A O 1
ATOM 950 N N . LEU A 1 119 ? 6.077 0.191 -13.080 1.00 86.50 119 LEU A N 1
ATOM 951 C CA . LEU A 1 119 ? 5.262 0.307 -14.291 1.00 86.50 119 LEU A CA 1
ATOM 952 C C . LEU A 1 119 ? 5.882 1.248 -15.334 1.00 86.50 119 LEU A C 1
ATOM 954 O O . LEU A 1 119 ? 6.457 2.288 -15.003 1.00 86.50 119 LEU A O 1
ATOM 958 N N . GLY A 1 120 ? 5.723 0.891 -16.612 1.00 77.56 120 GLY A N 1
ATOM 959 C CA . GLY A 1 120 ? 6.108 1.718 -17.756 1.00 77.56 120 GLY A CA 1
ATOM 960 C C . GLY A 1 120 ? 7.575 2.160 -17.733 1.00 77.56 120 GLY A C 1
ATOM 961 O O . GLY A 1 120 ? 8.486 1.379 -17.459 1.00 77.56 120 GLY A O 1
ATOM 962 N N . ASN A 1 121 ? 7.797 3.449 -17.998 1.00 72.69 121 ASN A N 1
ATOM 963 C CA . ASN A 1 121 ? 9.133 4.046 -18.092 1.00 72.69 121 ASN A CA 1
ATOM 964 C C . ASN A 1 121 ? 9.732 4.452 -16.732 1.00 72.69 121 ASN A C 1
ATOM 966 O O . ASN A 1 121 ? 10.838 4.993 -16.688 1.00 72.69 121 ASN A O 1
ATOM 970 N N . MET A 1 122 ? 9.036 4.232 -15.609 1.00 66.50 122 MET A N 1
ATOM 971 C CA . MET A 1 122 ? 9.573 4.600 -14.290 1.00 66.50 122 MET A CA 1
ATOM 972 C C . MET A 1 122 ? 10.830 3.796 -13.956 1.00 66.50 122 MET A C 1
ATOM 974 O O . MET A 1 122 ? 11.815 4.351 -13.478 1.00 66.50 122 MET A O 1
ATOM 978 N N . ALA A 1 123 ? 10.832 2.508 -14.302 1.00 59.03 123 ALA A N 1
ATOM 979 C CA . ALA A 1 123 ? 11.956 1.607 -14.074 1.00 59.03 123 ALA A CA 1
ATOM 980 C C . ALA A 1 123 ? 13.205 1.948 -14.909 1.00 59.03 123 ALA A C 1
ATOM 982 O O . ALA A 1 123 ? 14.288 1.483 -14.578 1.00 59.03 123 ALA A O 1
ATOM 983 N N . SER A 1 124 ? 13.096 2.764 -15.964 1.00 59.34 124 SER A N 1
ATOM 984 C CA . SER A 1 124 ? 14.262 3.207 -16.742 1.00 59.34 124 SER A CA 1
ATOM 985 C C . SER A 1 124 ? 14.903 4.491 -16.210 1.00 59.34 124 SER A C 1
ATOM 987 O O . SER A 1 124 ? 15.987 4.870 -16.658 1.00 59.34 124 SER A O 1
ATOM 989 N N . ARG A 1 125 ? 14.267 5.178 -15.248 1.00 67.12 125 ARG A N 1
ATOM 990 C CA . ARG A 1 125 ? 14.890 6.299 -14.529 1.00 67.12 125 ARG A CA 1
ATOM 991 C C . ARG A 1 125 ? 15.839 5.719 -13.483 1.00 67.12 125 ARG A C 1
ATOM 993 O O . ARG A 1 125 ? 15.396 5.138 -12.497 1.00 67.12 125 ARG A O 1
ATOM 1000 N N . SER A 1 126 ? 17.145 5.883 -13.692 1.00 59.38 126 SER A N 1
ATOM 1001 C CA . SER A 1 126 ? 18.190 5.186 -12.922 1.00 59.38 126 SER A CA 1
ATOM 1002 C C . SER A 1 126 ? 18.126 5.391 -11.406 1.00 59.38 126 SER A C 1
ATOM 1004 O O . SER A 1 126 ? 18.556 4.514 -10.668 1.00 59.38 126 SER A O 1
ATOM 1006 N N . ALA A 1 127 ? 17.604 6.530 -10.940 1.00 63.62 127 ALA A N 1
ATOM 1007 C CA . ALA A 1 127 ? 17.435 6.813 -9.513 1.00 63.62 127 ALA A CA 1
ATOM 1008 C C . ALA A 1 127 ? 16.269 6.034 -8.876 1.00 63.62 127 ALA A C 1
ATOM 1010 O O . ALA A 1 127 ? 16.342 5.683 -7.705 1.00 63.62 127 ALA A O 1
ATOM 1011 N N . ILE A 1 128 ? 15.219 5.742 -9.652 1.00 66.31 128 ILE A N 1
ATOM 1012 C CA . ILE A 1 128 ? 14.039 4.991 -9.198 1.00 66.31 128 ILE A CA 1
ATOM 1013 C C . ILE A 1 128 ? 14.309 3.488 -9.306 1.00 66.31 128 ILE A C 1
ATOM 1015 O O . ILE A 1 128 ? 13.939 2.710 -8.433 1.00 66.31 128 ILE A O 1
ATOM 1019 N N . SER A 1 129 ? 15.001 3.054 -10.362 1.00 69.38 129 SER A N 1
ATOM 1020 C CA . SER A 1 129 ? 15.287 1.633 -10.564 1.00 69.38 129 SER A CA 1
ATOM 1021 C C . SER A 1 129 ? 16.129 1.045 -9.435 1.00 69.38 129 SER A C 1
ATOM 1023 O O . SER A 1 129 ? 15.841 -0.046 -8.962 1.00 69.38 129 SER A O 1
ATOM 1025 N N . SER A 1 130 ? 17.146 1.774 -8.973 1.00 72.06 130 SER A N 1
ATOM 1026 C CA . SER A 1 130 ? 17.990 1.343 -7.857 1.00 72.06 130 SER A CA 1
ATOM 1027 C C . SER A 1 130 ? 17.329 1.530 -6.487 1.00 72.06 130 SER A C 1
ATOM 1029 O O . SER A 1 130 ? 17.722 0.848 -5.541 1.00 72.06 130 SER A O 1
ATOM 1031 N N . SER A 1 131 ? 16.333 2.420 -6.361 1.00 74.06 131 SER A N 1
ATOM 1032 C CA . SER A 1 131 ? 15.621 2.627 -5.095 1.00 74.06 131 SER A CA 1
ATOM 1033 C C . SER A 1 131 ? 14.611 1.518 -4.811 1.00 74.06 131 SER A C 1
ATOM 1035 O O . SER A 1 131 ? 14.475 1.128 -3.654 1.00 74.06 131 SER A O 1
ATOM 1037 N N . ILE A 1 132 ? 13.949 0.966 -5.837 1.00 80.56 132 ILE A N 1
ATOM 1038 C CA . ILE A 1 132 ? 12.894 -0.047 -5.649 1.00 80.56 132 ILE A CA 1
ATOM 1039 C C . ILE A 1 132 ? 13.310 -1.468 -6.040 1.00 80.56 132 ILE A C 1
ATOM 1041 O O . ILE A 1 132 ? 12.822 -2.406 -5.418 1.00 80.56 132 ILE A O 1
ATOM 1045 N N . PHE A 1 133 ? 14.218 -1.655 -7.005 1.00 86.44 133 PHE A N 1
ATOM 1046 C CA . PHE A 1 133 ? 14.691 -2.986 -7.400 1.00 86.44 133 PHE A CA 1
ATOM 1047 C C . PHE A 1 133 ? 16.026 -3.335 -6.747 1.00 86.44 133 PHE A C 1
ATOM 1049 O O . PHE A 1 133 ?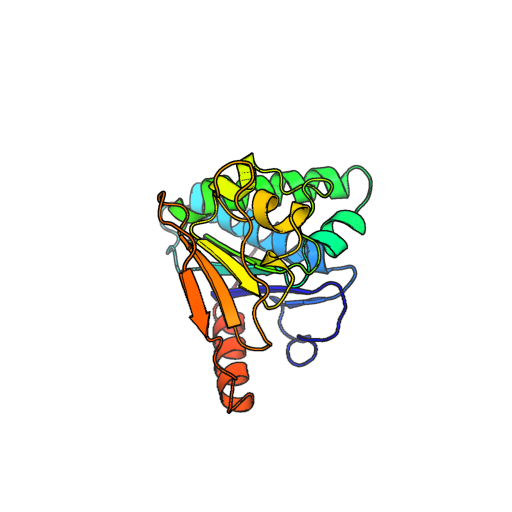 16.902 -2.489 -6.558 1.00 86.44 133 PHE A O 1
ATOM 1056 N N . ASP A 1 134 ? 16.206 -4.617 -6.454 1.00 87.25 134 ASP A N 1
ATOM 1057 C CA . ASP A 1 134 ? 17.482 -5.184 -6.046 1.00 87.25 134 ASP A CA 1
ATOM 1058 C C . ASP A 1 134 ? 18.303 -5.562 -7.287 1.00 87.25 134 ASP A C 1
ATOM 1060 O O . ASP A 1 134 ? 18.279 -6.696 -7.766 1.00 87.25 134 ASP A O 1
ATOM 1064 N N . ILE A 1 135 ? 18.961 -4.559 -7.870 1.00 86.06 135 ILE A N 1
ATOM 1065 C CA . ILE A 1 135 ? 19.783 -4.680 -9.081 1.00 86.06 135 ILE A CA 1
ATOM 1066 C C . ILE A 1 135 ? 21.228 -4.277 -8.802 1.00 86.06 135 ILE A C 1
ATOM 1068 O O . ILE A 1 135 ? 21.515 -3.501 -7.889 1.00 86.06 135 ILE A O 1
ATOM 1072 N N . LYS A 1 136 ? 22.162 -4.790 -9.609 1.00 83.88 136 LYS A N 1
ATOM 1073 C CA . LYS A 1 136 ? 23.587 -4.480 -9.437 1.00 83.88 136 LYS A CA 1
ATOM 1074 C C . LYS A 1 136 ? 23.849 -2.983 -9.658 1.00 83.88 136 LYS A C 1
ATOM 1076 O O . LYS A 1 136 ? 23.216 -2.383 -10.531 1.00 83.88 136 LYS A O 1
ATOM 1081 N N . PRO A 1 137 ? 24.823 -2.377 -8.955 1.00 80.44 137 PRO A N 1
ATOM 1082 C CA . PRO A 1 137 ? 25.256 -1.014 -9.249 1.00 80.44 137 PRO A CA 1
ATOM 1083 C C . PRO A 1 137 ? 25.577 -0.842 -10.740 1.00 80.44 137 PRO A C 1
ATOM 1085 O O . PRO A 1 137 ? 26.310 -1.638 -11.322 1.00 80.44 137 PRO A O 1
ATOM 1088 N N . GLY A 1 138 ? 24.993 0.178 -11.371 1.00 76.38 138 GLY A N 1
ATOM 1089 C CA . GLY A 1 138 ? 25.162 0.455 -12.802 1.00 76.38 138 GLY A CA 1
ATOM 1090 C C . GLY A 1 138 ? 24.258 -0.350 -13.747 1.00 76.38 138 GLY A C 1
ATOM 1091 O O . GLY A 1 138 ? 24.183 -0.006 -14.927 1.00 76.38 138 GLY A O 1
ATOM 1092 N N . GLN A 1 139 ? 23.528 -1.361 -13.260 1.00 82.25 139 GLN A N 1
ATOM 1093 C CA . GLN A 1 139 ? 22.498 -2.043 -14.045 1.00 82.25 139 GLN A CA 1
ATOM 1094 C C . GLN A 1 139 ? 21.347 -1.073 -14.335 1.00 82.25 139 GLN A C 1
ATOM 1096 O O . GLN A 1 139 ? 20.846 -0.393 -13.440 1.00 82.25 139 GLN A O 1
ATOM 1101 N N . LYS A 1 140 ? 20.923 -1.016 -15.599 1.00 81.00 140 LYS A N 1
ATOM 1102 C CA . LYS A 1 140 ? 19.767 -0.230 -16.037 1.00 81.00 140 LYS A CA 1
ATOM 1103 C C . LYS A 1 140 ? 18.694 -1.171 -16.555 1.00 81.00 140 LYS A C 1
ATOM 1105 O O . LYS A 1 140 ? 19.000 -2.099 -17.301 1.00 81.00 140 LYS A O 1
ATOM 1110 N N . LEU A 1 141 ? 17.451 -0.918 -16.168 1.00 85.62 141 LEU A N 1
ATOM 1111 C CA . LEU A 1 141 ? 16.297 -1.579 -16.761 1.00 85.62 141 LEU A CA 1
ATOM 1112 C C . LEU A 1 141 ? 15.868 -0.794 -18.007 1.00 85.62 141 LEU A C 1
ATOM 1114 O O . LEU A 1 141 ? 15.902 0.439 -18.011 1.00 85.62 141 LEU A O 1
ATOM 1118 N N . GLU A 1 142 ? 15.498 -1.499 -19.077 1.00 87.38 142 GLU A N 1
ATOM 1119 C CA . GLU A 1 142 ? 14.980 -0.845 -20.283 1.00 87.38 142 GLU A CA 1
ATOM 1120 C C . GLU A 1 142 ? 13.627 -0.177 -20.013 1.00 87.38 142 GLU A C 1
ATOM 1122 O O . GLU A 1 142 ? 12.840 -0.618 -19.168 1.00 87.38 142 GLU A O 1
ATOM 1127 N N . ALA A 1 143 ? 13.361 0.890 -20.767 1.00 86.94 143 ALA A N 1
ATOM 1128 C CA . ALA A 1 143 ? 12.061 1.537 -20.804 1.00 86.94 143 ALA A CA 1
ATOM 1129 C C . ALA A 1 143 ? 11.032 0.573 -21.405 1.00 86.94 143 ALA A C 1
ATOM 1131 O O . ALA A 1 143 ? 11.262 -0.007 -22.469 1.00 86.94 143 ALA A O 1
ATOM 1132 N N . LEU A 1 144 ? 9.901 0.397 -20.724 1.00 89.38 144 LEU A N 1
ATOM 1133 C CA . LEU A 1 144 ? 8.839 -0.498 -21.163 1.00 89.38 144 LEU A CA 1
ATOM 1134 C C . LEU A 1 144 ? 7.606 0.298 -21.601 1.00 89.38 144 LEU A C 1
ATOM 1136 O O . LEU A 1 144 ? 7.237 1.270 -20.941 1.00 89.38 144 LEU A O 1
ATOM 1140 N N . PRO A 1 145 ? 6.919 -0.122 -22.680 1.00 87.75 145 PRO A N 1
ATOM 1141 C CA . PRO A 1 145 ? 5.705 0.549 -23.121 1.00 87.75 145 PRO A CA 1
ATOM 1142 C C . PRO A 1 145 ? 4.588 0.427 -22.078 1.00 87.75 145 PRO A C 1
ATOM 1144 O O . PRO A 1 145 ? 4.617 -0.430 -21.189 1.00 87.75 145 PRO A O 1
ATOM 1147 N N . ASN A 1 146 ? 3.551 1.255 -22.229 1.00 83.31 146 ASN A N 1
ATOM 1148 C CA . ASN A 1 146 ? 2.343 1.167 -21.412 1.00 83.31 146 ASN A CA 1
ATOM 1149 C C . ASN A 1 146 ? 1.819 -0.278 -21.357 1.00 83.31 146 ASN A C 1
ATOM 1151 O O . ASN A 1 146 ? 1.847 -0.996 -22.358 1.00 83.31 146 ASN A O 1
ATOM 1155 N N . ARG A 1 147 ? 1.290 -0.678 -20.192 1.00 87.00 147 ARG A N 1
ATOM 1156 C CA . ARG A 1 147 ? 0.827 -2.048 -19.876 1.00 87.00 147 ARG A CA 1
ATOM 1157 C C . ARG A 1 147 ? 1.934 -3.086 -19.697 1.00 87.00 147 ARG A C 1
ATOM 1159 O O . ARG A 1 147 ? 1.627 -4.266 -19.555 1.00 87.00 147 ARG A O 1
ATOM 1166 N N . TYR A 1 148 ? 3.193 -2.674 -19.663 1.00 91.81 148 TYR A N 1
ATOM 1167 C CA . TYR A 1 148 ? 4.298 -3.521 -19.236 1.00 91.81 148 TYR A CA 1
ATOM 1168 C C . TYR A 1 148 ? 4.974 -2.920 -18.007 1.00 91.81 148 TYR A C 1
ATOM 1170 O O . TYR A 1 148 ? 4.875 -1.720 -17.737 1.00 91.81 148 TYR A O 1
ATOM 1178 N N . GLY A 1 149 ? 5.643 -3.774 -17.246 1.00 91.81 149 GLY A N 1
ATOM 1179 C CA . GLY A 1 149 ? 6.405 -3.373 -16.076 1.00 91.81 149 GLY A CA 1
ATOM 1180 C C . GLY A 1 149 ? 7.505 -4.369 -15.754 1.00 91.81 149 GLY A C 1
ATOM 1181 O O . GLY A 1 149 ? 7.550 -5.472 -16.303 1.00 91.81 149 GLY A O 1
ATOM 1182 N N . TRP A 1 150 ? 8.386 -3.959 -14.854 1.00 92.69 150 TRP A N 1
ATOM 1183 C CA . TRP A 1 150 ? 9.391 -4.815 -14.242 1.00 92.69 150 TRP A CA 1
ATOM 1184 C C . TRP A 1 150 ? 8.878 -5.296 -12.893 1.00 92.69 150 TRP A C 1
ATOM 1186 O O . TRP A 1 150 ? 8.481 -4.485 -12.060 1.00 92.69 150 TRP A O 1
ATOM 1196 N N . TYR A 1 151 ? 8.883 -6.605 -12.679 1.00 93.44 151 TYR A N 1
ATOM 1197 C CA . TYR A 1 151 ? 8.494 -7.241 -11.427 1.00 93.44 151 TYR A CA 1
ATOM 1198 C C . TYR A 1 151 ? 9.692 -7.965 -10.827 1.00 93.44 151 TYR A C 1
ATOM 1200 O O . TYR A 1 151 ? 10.427 -8.635 -11.549 1.00 93.44 151 TYR A O 1
ATOM 1208 N N . GLN A 1 152 ? 9.882 -7.855 -9.518 1.00 93.00 152 GLN A N 1
ATOM 1209 C CA . GLN A 1 152 ? 10.927 -8.590 -8.817 1.00 93.00 152 GLN A CA 1
ATOM 1210 C C . GLN A 1 152 ? 10.409 -9.071 -7.468 1.00 93.00 152 GLN A C 1
ATOM 1212 O O . GLN A 1 152 ? 9.902 -8.279 -6.675 1.00 93.00 152 GLN A O 1
ATOM 1217 N N . GLU A 1 153 ? 10.579 -10.360 -7.197 1.00 93.81 153 GLU A N 1
ATOM 1218 C CA . GLU A 1 153 ? 10.460 -10.904 -5.847 1.00 93.81 153 GLU A CA 1
ATOM 1219 C C . GLU A 1 153 ? 11.740 -10.607 -5.058 1.00 93.81 153 GLU A C 1
ATOM 1221 O O . GLU A 1 153 ? 12.850 -10.809 -5.554 1.00 93.81 153 GLU A O 1
ATOM 1226 N N . MET A 1 154 ? 11.601 -10.172 -3.806 1.00 89.44 154 MET A N 1
ATOM 1227 C CA . MET A 1 154 ? 12.730 -9.859 -2.918 1.00 89.44 154 MET A CA 1
ATOM 1228 C C . MET A 1 154 ? 13.288 -11.126 -2.258 1.00 89.44 154 MET A C 1
ATOM 1230 O O . MET A 1 154 ? 13.374 -11.250 -1.039 1.00 89.44 154 MET A O 1
ATOM 1234 N N . ASN A 1 155 ? 13.636 -12.106 -3.086 1.00 88.38 155 ASN A N 1
ATOM 1235 C CA . ASN A 1 155 ? 14.247 -13.381 -2.702 1.00 88.38 155 ASN A CA 1
ATOM 1236 C C . ASN A 1 155 ? 15.587 -13.619 -3.425 1.00 88.38 155 ASN A C 1
ATOM 1238 O O . ASN A 1 155 ? 16.059 -14.751 -3.499 1.00 88.38 155 ASN A O 1
ATOM 1242 N N . GLY A 1 156 ? 16.186 -12.555 -3.973 1.00 85.81 156 GLY A N 1
ATOM 1243 C CA . GLY A 1 156 ? 17.408 -12.605 -4.783 1.00 85.81 156 GLY A CA 1
ATOM 1244 C C . GLY A 1 156 ? 17.168 -12.879 -6.273 1.00 85.81 156 GLY A C 1
ATOM 1245 O O . GLY A 1 156 ? 18.124 -12.914 -7.050 1.00 85.81 156 GLY A O 1
ATOM 1246 N N . SER A 1 157 ? 15.911 -13.053 -6.695 1.00 90.88 157 SER A N 1
ATOM 1247 C CA . SER A 1 157 ? 15.558 -13.198 -8.110 1.00 90.88 157 SER A CA 1
ATOM 1248 C C . SER A 1 157 ? 15.872 -11.933 -8.902 1.00 90.88 157 SER A C 1
ATOM 1250 O O . SER A 1 157 ? 15.804 -10.818 -8.389 1.00 90.88 157 SER A O 1
ATOM 1252 N N . GLN A 1 158 ? 16.186 -12.098 -10.185 1.00 91.19 158 GLN A N 1
ATOM 1253 C CA . GLN A 1 158 ? 16.348 -10.965 -11.095 1.00 91.19 158 GLN A CA 1
ATOM 1254 C C . GLN A 1 158 ? 14.983 -10.362 -11.469 1.00 91.19 158 GLN A C 1
ATOM 1256 O O . GLN A 1 158 ? 14.000 -11.106 -11.543 1.00 91.19 158 GLN A O 1
ATOM 1261 N N . PRO A 1 159 ? 14.904 -9.048 -11.755 1.00 92.75 159 PRO A N 1
ATOM 1262 C CA . PRO A 1 159 ? 13.693 -8.456 -12.306 1.00 92.75 159 PRO A CA 1
ATOM 1263 C C . PRO A 1 159 ? 13.279 -9.131 -13.616 1.00 92.75 159 PRO A C 1
ATOM 1265 O O . PRO A 1 159 ? 14.105 -9.368 -14.499 1.00 92.75 159 PRO A O 1
ATOM 1268 N N . ILE A 1 160 ? 11.984 -9.392 -13.759 1.00 94.19 160 ILE A N 1
ATOM 1269 C CA . ILE A 1 160 ? 11.376 -9.958 -14.961 1.00 94.19 160 ILE A CA 1
ATOM 1270 C C . ILE A 1 160 ? 10.397 -8.969 -15.588 1.00 94.19 160 ILE A C 1
ATOM 1272 O O . ILE A 1 160 ? 9.718 -8.203 -14.900 1.00 94.19 160 ILE A O 1
ATOM 1276 N N . LYS A 1 161 ? 10.296 -9.005 -16.915 1.00 94.69 161 LYS A N 1
ATOM 1277 C CA . LYS A 1 161 ? 9.302 -8.235 -17.660 1.00 94.69 161 LYS A CA 1
ATOM 1278 C C . LYS A 1 161 ? 7.937 -8.899 -17.528 1.00 94.69 161 LYS A C 1
ATOM 1280 O O . LYS A 1 161 ? 7.780 -10.074 -17.855 1.00 94.69 161 LYS A O 1
ATOM 1285 N N . VAL A 1 162 ? 6.940 -8.132 -17.104 1.00 94.88 162 VAL A N 1
ATOM 1286 C CA . VAL A 1 162 ? 5.552 -8.585 -16.963 1.00 94.88 162 VAL A CA 1
ATOM 1287 C C . VAL A 1 162 ? 4.607 -7.717 -17.784 1.00 94.88 162 VAL A C 1
ATOM 1289 O O . VAL A 1 162 ? 4.852 -6.529 -17.997 1.00 94.88 162 VAL A O 1
ATOM 1292 N N . GLN A 1 163 ? 3.511 -8.318 -18.248 1.00 94.56 163 GLN A N 1
ATOM 1293 C CA . GLN A 1 163 ? 2.409 -7.604 -18.887 1.00 94.56 163 GLN A CA 1
ATOM 1294 C C . GLN A 1 163 ? 1.283 -7.388 -17.873 1.00 94.56 163 GLN A C 1
ATOM 1296 O O . GLN A 1 163 ? 0.719 -8.345 -17.340 1.00 94.56 163 GLN A O 1
ATOM 1301 N N . VAL A 1 164 ? 0.920 -6.131 -17.646 1.00 91.00 164 VAL A N 1
ATOM 1302 C CA . VAL A 1 164 ? -0.204 -5.737 -16.798 1.00 91.00 164 VAL A CA 1
ATOM 1303 C C . VAL A 1 164 ? -1.500 -5.913 -17.579 1.00 91.00 164 VAL A C 1
ATOM 1305 O O . VAL A 1 164 ? -1.665 -5.405 -18.691 1.00 91.00 164 VAL A O 1
ATOM 1308 N N . ARG A 1 165 ? -2.434 -6.672 -17.004 1.00 89.94 165 ARG A N 1
ATOM 1309 C CA . ARG A 1 165 ? -3.749 -6.905 -17.603 1.00 89.94 165 ARG A CA 1
ATOM 1310 C C . ARG A 1 165 ? -4.663 -5.715 -17.330 1.00 89.94 165 ARG A C 1
ATOM 1312 O O . ARG A 1 165 ? -4.709 -5.210 -16.217 1.00 89.94 165 ARG A O 1
ATOM 1319 N N . ASN A 1 166 ? -5.447 -5.331 -18.334 1.00 87.31 166 ASN A N 1
ATOM 1320 C CA . ASN A 1 166 ? -6.529 -4.376 -18.134 1.00 87.31 166 ASN A CA 1
ATOM 1321 C C . ASN A 1 166 ? -7.689 -5.040 -17.391 1.00 87.31 166 ASN A C 1
ATOM 1323 O O . ASN A 1 166 ? -8.119 -6.141 -17.760 1.00 87.31 166 ASN A O 1
ATOM 1327 N N . VAL A 1 167 ? -8.252 -4.322 -16.425 1.00 89.00 167 VAL A N 1
ATOM 1328 C CA . VAL A 1 167 ? -9.570 -4.633 -15.875 1.00 89.00 167 VAL A CA 1
ATOM 1329 C C . VAL A 1 167 ? -10.604 -4.361 -16.969 1.00 89.00 167 VAL A C 1
ATOM 1331 O O . VAL A 1 167 ? -10.668 -3.265 -17.517 1.00 89.00 167 VAL A O 1
ATOM 1334 N N . ARG A 1 168 ? -11.361 -5.394 -17.352 1.00 90.94 168 ARG A N 1
ATOM 1335 C CA . ARG A 1 168 ? -12.408 -5.294 -18.388 1.00 90.94 168 ARG A CA 1
ATOM 1336 C C . ARG A 1 168 ? -13.781 -4.965 -17.812 1.00 90.94 168 ARG A C 1
ATOM 1338 O O . ARG A 1 168 ? -14.620 -4.436 -18.523 1.00 90.94 168 ARG A O 1
ATOM 1345 N N . ASP A 1 169 ? -13.998 -5.326 -16.553 1.00 94.44 169 ASP A N 1
ATOM 1346 C CA . ASP A 1 169 ? -15.277 -5.218 -15.863 1.00 94.44 169 ASP A CA 1
ATOM 1347 C C . ASP A 1 169 ? -15.029 -4.612 -14.478 1.00 94.44 169 ASP A C 1
ATOM 1349 O O . ASP A 1 169 ? -14.683 -5.309 -13.517 1.00 94.44 169 ASP A O 1
ATOM 1353 N N . PHE A 1 170 ? -15.146 -3.285 -14.418 1.00 92.69 170 PHE A N 1
ATOM 1354 C CA . PHE A 1 170 ? -14.995 -2.519 -13.185 1.00 92.69 170 PHE A CA 1
ATOM 1355 C C . PHE A 1 170 ? -16.133 -2.814 -12.207 1.00 92.69 170 PHE A C 1
ATOM 1357 O O . PHE A 1 170 ? -15.884 -2.938 -11.017 1.00 92.69 170 PHE A O 1
ATOM 1364 N N . THR A 1 171 ? -17.352 -3.083 -12.682 1.00 94.31 171 THR A N 1
ATOM 1365 C CA . THR A 1 171 ? -18.474 -3.473 -11.815 1.00 94.31 171 THR A CA 1
ATOM 1366 C C . THR A 1 171 ? -18.160 -4.744 -11.025 1.00 94.31 171 THR A C 1
ATOM 1368 O O . THR A 1 171 ? -18.397 -4.816 -9.814 1.00 94.31 171 THR A O 1
ATOM 1371 N N . LYS A 1 172 ? -17.575 -5.754 -11.678 1.00 94.75 172 LYS A N 1
ATOM 1372 C CA . LYS A 1 172 ? -17.142 -6.984 -11.006 1.00 94.75 172 LYS A CA 1
ATOM 1373 C C . LYS A 1 172 ? -16.000 -6.729 -10.025 1.00 94.75 172 LYS A C 1
ATOM 1375 O O . LYS A 1 172 ? -16.016 -7.307 -8.938 1.00 94.75 172 LYS A O 1
ATOM 1380 N N . MET A 1 173 ? -15.031 -5.891 -10.392 1.00 94.56 173 MET A N 1
ATOM 1381 C CA . MET A 1 173 ? -13.942 -5.495 -9.496 1.00 94.56 173 MET A CA 1
ATOM 1382 C C . MET A 1 173 ? -14.496 -4.809 -8.243 1.00 94.56 173 MET A C 1
ATOM 1384 O O . MET A 1 173 ? -14.226 -5.260 -7.131 1.00 94.56 173 MET A O 1
ATOM 1388 N N . ASN A 1 174 ? -15.359 -3.815 -8.417 1.00 94.81 174 ASN A N 1
ATOM 1389 C CA . ASN A 1 174 ? -15.913 -3.005 -7.337 1.00 94.81 174 ASN A CA 1
ATOM 1390 C C . ASN A 1 174 ? -16.773 -3.845 -6.393 1.00 94.81 174 ASN A C 1
ATOM 1392 O O . ASN A 1 174 ? -16.686 -3.702 -5.176 1.00 94.81 174 ASN A O 1
ATOM 1396 N N . LYS A 1 175 ? -17.514 -4.828 -6.921 1.00 95.62 175 LYS A N 1
ATOM 1397 C CA . LYS A 1 175 ? -18.231 -5.814 -6.098 1.00 95.62 175 LYS A CA 1
ATOM 1398 C C . LYS A 1 175 ? -17.292 -6.632 -5.203 1.00 95.62 175 LYS A C 1
ATOM 1400 O O . LYS A 1 175 ? -17.646 -6.947 -4.066 1.00 95.62 175 LYS A O 1
ATOM 1405 N N . VAL A 1 176 ? -16.111 -7.002 -5.701 1.00 95.25 176 VAL A N 1
ATOM 1406 C CA . VAL A 1 176 ? -15.101 -7.720 -4.907 1.00 95.25 176 VAL A CA 1
ATOM 1407 C C . VAL A 1 176 ? -14.477 -6.795 -3.864 1.00 95.25 176 VAL A C 1
ATOM 1409 O O . VAL A 1 176 ? -14.387 -7.194 -2.703 1.00 95.25 176 VAL A O 1
ATOM 1412 N N . LEU A 1 177 ? -14.108 -5.569 -4.245 1.00 95.94 177 LEU A N 1
ATOM 1413 C CA . LEU A 1 177 ? -13.543 -4.570 -3.332 1.00 95.94 177 LEU A CA 1
ATOM 1414 C C . LEU A 1 177 ? -14.515 -4.249 -2.194 1.00 95.94 177 LEU A C 1
ATOM 1416 O O . LEU A 1 177 ? -14.142 -4.381 -1.029 1.00 95.94 177 LEU A O 1
ATOM 1420 N N . LYS A 1 178 ? -15.785 -3.974 -2.511 1.00 96.50 178 LYS A N 1
ATOM 1421 C CA . LYS A 1 178 ? -16.846 -3.740 -1.523 1.00 96.50 178 LYS A 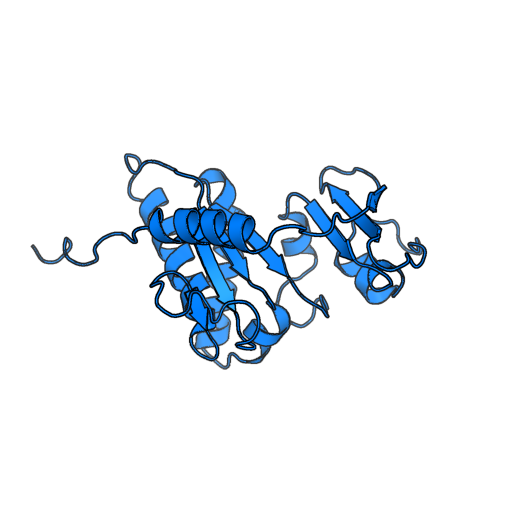CA 1
ATOM 1422 C C . LYS A 1 178 ? -16.956 -4.885 -0.519 1.00 96.50 178 LYS A C 1
ATOM 1424 O O . LYS A 1 178 ? -16.900 -4.661 0.685 1.00 96.50 178 LYS A O 1
ATOM 1429 N N . LYS A 1 179 ? -16.987 -6.133 -0.999 1.00 96.00 179 LYS A N 1
ATOM 1430 C CA . LYS A 1 179 ? -17.009 -7.314 -0.123 1.00 96.00 179 LYS A CA 1
ATOM 1431 C C . LYS A 1 179 ? -15.772 -7.391 0.780 1.00 96.00 179 LYS A C 1
ATOM 1433 O O . LYS A 1 179 ? -15.871 -7.823 1.925 1.00 96.00 179 LYS A O 1
ATOM 1438 N N . MET A 1 180 ? -14.590 -7.028 0.279 1.00 96.25 180 MET A N 1
ATOM 1439 C CA . MET A 1 180 ? -13.360 -7.033 1.079 1.00 96.25 180 MET A CA 1
ATOM 1440 C C . MET A 1 180 ? -13.348 -5.937 2.147 1.00 96.25 180 MET A C 1
ATOM 1442 O O . MET A 1 180 ? -12.819 -6.193 3.234 1.00 96.25 180 MET A O 1
ATOM 1446 N N . LEU A 1 181 ? -13.914 -4.768 1.840 1.00 96.81 181 LEU A N 1
ATOM 1447 C CA . LEU A 1 181 ? -14.103 -3.658 2.774 1.00 96.81 181 LEU A CA 1
ATOM 1448 C C . LEU A 1 181 ? -15.089 -4.050 3.882 1.00 96.81 181 LEU A C 1
ATOM 1450 O O . LEU A 1 181 ? -14.739 -3.961 5.052 1.00 96.81 181 LEU A O 1
ATOM 1454 N N . GLU A 1 182 ? -16.262 -4.586 3.535 1.00 94.94 182 GLU A N 1
ATOM 1455 C CA . GLU A 1 182 ? -17.312 -4.999 4.490 1.00 94.94 182 GLU A CA 1
ATOM 1456 C C . GLU A 1 182 ? -16.870 -6.125 5.442 1.00 94.94 182 GLU A C 1
ATOM 1458 O O . GLU A 1 182 ? -17.366 -6.248 6.560 1.00 94.94 182 GLU A O 1
ATOM 1463 N N . GLN A 1 183 ? -15.929 -6.971 5.010 1.00 92.69 183 GLN A N 1
ATOM 1464 C CA . GLN A 1 183 ? -15.396 -8.055 5.840 1.00 92.69 183 GLN A CA 1
ATOM 1465 C C . GLN A 1 183 ? -14.520 -7.573 6.992 1.00 92.69 183 GLN A C 1
ATOM 1467 O O . GLN A 1 183 ? -14.315 -8.332 7.943 1.00 92.69 183 GLN A O 1
ATOM 1472 N N . TYR A 1 184 ? -13.923 -6.385 6.881 1.00 91.06 184 TYR A N 1
ATOM 1473 C CA . TYR A 1 184 ? -13.124 -5.855 7.970 1.00 91.06 184 TYR A CA 1
ATOM 1474 C C . TYR A 1 184 ? -14.025 -5.116 8.949 1.00 91.06 184 TYR A C 1
ATOM 1476 O O . TYR A 1 184 ? -14.650 -4.115 8.611 1.00 91.06 184 TYR A O 1
ATOM 1484 N N . GLN A 1 185 ? -14.062 -5.620 10.175 1.00 85.81 185 GLN A N 1
ATOM 1485 C CA . GLN A 1 185 ? -14.680 -4.941 11.299 1.00 85.81 185 GLN A CA 1
ATOM 1486 C C . GLN A 1 185 ? -13.575 -4.677 12.320 1.00 85.81 185 GLN A C 1
ATOM 1488 O O . GLN A 1 185 ? -12.944 -5.650 12.769 1.00 85.81 185 GLN A O 1
ATOM 1493 N N . PRO A 1 186 ? -13.292 -3.404 12.643 1.00 76.56 186 PRO A N 1
ATOM 1494 C CA . PRO A 1 186 ? -12.331 -3.094 13.684 1.00 76.56 186 PRO A CA 1
ATOM 1495 C C . PRO A 1 186 ? -12.791 -3.688 15.022 1.00 76.56 186 PRO A C 1
ATOM 1497 O O . PRO A 1 186 ? -13.988 -3.917 15.221 1.00 76.56 186 PRO A O 1
ATOM 1500 N N . PRO A 1 187 ? -11.861 -3.985 15.944 1.00 73.12 187 PRO A N 1
ATOM 1501 C CA . PRO A 1 187 ? -12.229 -4.361 17.302 1.00 73.12 187 PRO A CA 1
ATOM 1502 C C . PRO A 1 187 ? -13.121 -3.269 17.913 1.00 73.12 187 PRO A C 1
ATOM 1504 O O . PRO A 1 187 ? -12.784 -2.092 17.822 1.00 73.12 187 PRO A O 1
ATOM 1507 N N . ASN A 1 188 ? -14.252 -3.642 18.522 1.00 63.69 188 ASN A N 1
ATOM 1508 C CA . ASN A 1 188 ? -15.066 -2.691 19.280 1.00 63.69 188 ASN A CA 1
ATOM 1509 C C . ASN A 1 188 ? -14.211 -2.108 20.418 1.00 63.69 188 ASN A C 1
ATOM 1511 O O . ASN A 1 188 ? -13.788 -2.853 21.300 1.00 63.69 188 ASN A O 1
ATOM 1515 N N . GLU A 1 189 ? -13.996 -0.791 20.430 1.00 49.75 189 GLU A N 1
ATOM 1516 C CA . GLU A 1 189 ? -13.317 -0.083 21.532 1.00 49.75 189 GLU A CA 1
ATOM 1517 C C . GLU A 1 189 ? -14.140 -0.088 22.842 1.00 49.75 189 GLU A C 1
ATOM 1519 O O . GLU A 1 189 ? -13.659 0.332 23.888 1.00 49.75 189 GLU A O 1
ATOM 1524 N N . SER A 1 190 ? -15.369 -0.613 22.829 1.00 39.50 190 SER A N 1
ATOM 1525 C CA . SER A 1 190 ? -16.324 -0.567 23.943 1.00 39.50 190 SER A CA 1
ATOM 1526 C C . SER A 1 190 ? -16.246 -1.727 24.951 1.00 39.50 190 SER A C 1
ATOM 1528 O O . SER A 1 190 ? -17.196 -1.944 25.696 1.00 39.50 190 SER A O 1
ATOM 1530 N N . ALA A 1 191 ? -15.143 -2.480 25.009 1.00 39.78 191 ALA A N 1
ATOM 1531 C CA . ALA A 1 191 ? -14.978 -3.589 25.964 1.00 39.78 191 ALA A CA 1
ATOM 1532 C C . ALA A 1 191 ? -13.848 -3.381 26.992 1.00 39.78 191 ALA A C 1
ATOM 1534 O O . ALA A 1 191 ? -13.381 -4.347 27.593 1.00 39.78 191 ALA A O 1
ATOM 1535 N N . SER A 1 192 ? -13.402 -2.139 27.195 1.00 36.75 192 SER A N 1
ATOM 1536 C CA . SER A 1 192 ? -12.336 -1.791 28.150 1.00 36.75 192 SER A CA 1
ATOM 1537 C C . SER A 1 192 ? -12.699 -0.639 29.094 1.00 36.75 192 SER A C 1
A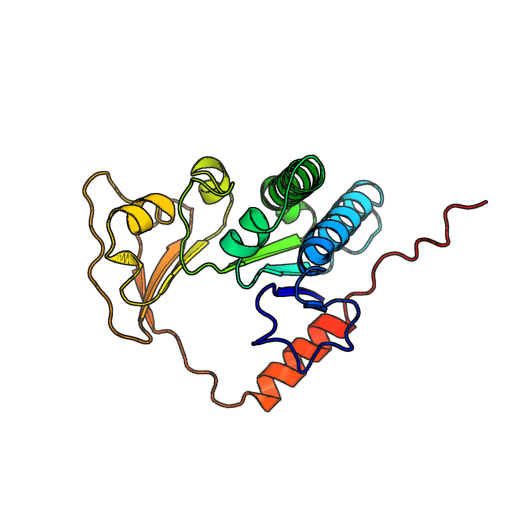TOM 1539 O O . SER A 1 192 ? -11.828 0.110 29.522 1.00 36.75 192 SER A O 1
ATOM 1541 N N . GLU A 1 193 ? -13.977 -0.535 29.459 1.00 36.19 193 GLU A N 1
ATOM 1542 C CA . GLU A 1 193 ? -14.415 0.141 30.686 1.00 36.19 193 GLU A CA 1
ATOM 1543 C C . GLU A 1 193 ? -15.266 -0.849 31.490 1.00 36.19 193 GLU A C 1
ATOM 1545 O O . GLU A 1 193 ? -16.447 -1.055 31.209 1.00 36.19 193 GLU A O 1
ATOM 1550 N N . GLY A 1 194 ? -14.626 -1.528 32.440 1.00 32.72 194 GLY A N 1
ATOM 1551 C CA . GLY A 1 194 ? -15.232 -2.472 33.376 1.00 32.72 194 GLY A CA 1
ATOM 1552 C C . GLY A 1 194 ? -14.310 -2.698 34.558 1.00 32.72 194 GLY A C 1
ATOM 1553 O O . GLY A 1 194 ? -13.106 -2.926 34.303 1.00 32.72 194 GLY A O 1
#

Secondary structure (DSSP, 8-state):
-EEEEESSSSSSGGGTT-TTEEEGGGTTHHHHHHHHHHHHHHH-TTS----EEEEES-HHHHHHT--HHHHHHHHHHHHHHHHHSGGGTEEEEE--S---GGGS--HHHHTTSSEEEEEGGGGGSHHHHHHHS---TT--PPP--TTEEEEEETTTPPPEEEEPPPPS-HHHHHHHHHHHHHT--PPPGGGS--

Foldseek 3Di:
DEAEQEAPCDPCVVCPVFPRYAYHPRSLVNLVLLLLLQVVCVVDVPPDLDAYEYEYAAVQVVLVVDDDPRSVVSLVSVLCCLQPVVVSNYYYDYHHPDLQCPRRCFLVSLLSHQKDKAFFQQQQPVRSVVRNDPDDVPDGDDGDHHQKIWMDGSPPDDTDIDGHDDDPDVVVVVVVVVVSSVPDDGPPPPPPDD

Mean predicted aligned error: 6.09 Å

Radius of gyration: 17.68 Å; Cα contacts (8 Å, |Δi|>4): 301; chains: 1; bounding box: 45×34×56 Å

Nearest PDB structures (foldseek):
  8xau-assembly1_E  TM=5.842E-01  e=3.207E-03  Escherichia coli
  8xau-assembly1_A  TM=5.533E-01  e=2.644E-03  Escherichia coli
  8yhx-assembly1_A  TM=6.577E-01  e=1.603E-02  Staphylococcus aureus
  8xau-assembly1_F  TM=6.122E-01  e=3.051E-02  Escherichia coli
  8xaw-assembly1_D  TM=5.037E-01  e=5.446E-02  Escherichia coli

Sequence (194 aa):
MLVVSEIKQEDWLEFEDSPNVFLGWQAHKAIELTYNEMMYRQENKTRKRTPLILLIEEVTVLMSSLEGKQKSKIQKMLKSIILSGRSRSIFCCLVSQDLLAQDGIDTNLRNQFGAVLGLGNMASRSAISSSIFDIKPGQKLEALPNRYGWYQEMNGSQPIKVQVRNVRDFTKMNKVLKKMLEQYQPPNESASEG

Solvent-accessible surface area (backbone atoms only — not comparable to full-atom values): 11161 Å² total; per-residue (Å²): 56,38,34,30,21,32,52,86,67,72,93,59,62,96,43,59,87,38,95,41,44,23,54,33,96,46,15,64,50,36,49,53,54,51,39,51,53,52,51,49,50,66,76,36,80,81,57,80,66,66,57,33,37,42,38,28,62,37,47,45,63,49,46,66,75,41,56,75,71,59,33,58,50,51,53,52,40,48,51,48,43,59,75,52,17,63,89,58,34,33,46,79,46,81,33,60,96,64,66,54,59,86,62,74,58,38,66,74,58,53,70,58,39,69,56,46,74,33,57,22,53,52,30,40,40,70,73,41,29,61,49,69,43,89,64,60,91,90,68,76,52,72,69,34,60,85,56,24,26,41,35,29,48,65,79,83,48,71,70,40,84,43,77,59,80,80,85,87,53,63,70,63,50,50,54,52,51,50,54,26,33,71,65,48,71,79,81,75,83,83,80,80,84,131